Protein AF-A0AA39MPG1-F1 (afdb_monomer_lite)

pLDDT: mean 78.31, std 17.05, range [34.97, 98.38]

Sequence (329 aa):
MRWPSPTSSLSDDSQARAESPEPNTLEDDIEDRRKTWAGHNPTKAKIPIPQRKVRKGHNNEARKIRESEQRAKREAMAKEIEEIQEQYYEQLREVGTKYGQSFETVVNYVSYSSRYKKQRAPSLYLAKVSAKAEEINKDKPIGDRVHLDEIRKMVKDEEDTSDYEGMTKDEEKALLDRLLEKRTIKIEGLAHRTGAQFVGFMSRSDIHDTFQPTLRIVGMSAKEILVKFEKFCCAQSLNMNDREDSKDVRVQCMDLILQGLRNITGEKNLRMNYVNYETDIVVHHHVKIDGWPIGIKFESLSNLKNLLLRIRVFELVHEVMNTRVKPKL

Radius of gyration: 34.0 Å; chains: 1; bounding box: 93×71×79 Å

Organism: Armillaria tabescens (NCBI:txid1929756)

Foldseek 3Di:
DDDDDDDDDDDDDDDDDDDDDDDDDPVVVLVVLCPDPCSVCVPDDPPPDPPPPPPPDDPPVVVVVVVVVVVVVVVVVVVVVVVVVVVVLVVLVVVCVVVVHDSVVSCCVVPCVVVPDDDPQDDLLVLQLVVLQCVQCVPPDPVRRDDSVVSSVVCVVCPNCVVVVDDDPVVSVVSSVVVVVVVVCVVVVVCVPVVDDDDDDDDDDDPPDPDQDQPVVVPDRPVVVVVVVVVVVVVVVVCVVVVCPLVNLLVLLLVLVVVVLCVQQVPPPDDDDQVCCCPRRCVPRVDDDPDQDPPDDRDRSVPPPDSVSSVVSSVRSVVVSVPPPDPPD

Secondary structure (DSSP, 8-state):
-PPPPPPP----------PPPP---TTHHHHHHHHSHHHH-TTS---------------HHHHHHHHHHHHHHHHHHHHHHHHHHHHHHHHHHHHHHHHT--HHHHHHHH-GGGGS-PPPPPPHHHHHHHHHHHHHHSSS-TTSPPPHHHHHHHTTSGGG-TTTSS--HHHHHHHHHHHHHHHHHHHHHHHHHH------------TT------BGGGTB-HHHHHHHHHHHHHHHHHTTSSS--HHHHHHHHHHHHHHHHHHHH--TT----STTHIIIIIIHH------PPTTS-S--TTT---HHHHHHHHHHHHHHHHHS-----

Structure (mmCIF, N/CA/C/O backbone):
data_AF-A0AA39MPG1-F1
#
_entry.id   AF-A0AA39MPG1-F1
#
loop_
_atom_site.group_PDB
_atom_site.id
_atom_site.type_symbol
_atom_site.label_atom_id
_atom_site.label_alt_id
_atom_site.label_comp_id
_atom_site.label_asym_id
_atom_site.label_entity_id
_atom_site.label_seq_id
_atom_site.pdbx_PDB_ins_code
_atom_site.Cartn_x
_atom_site.Cartn_y
_atom_site.Cartn_z
_atom_site.occupancy
_atom_site.B_iso_or_equiv
_atom_site.auth_seq_id
_atom_site.auth_comp_id
_atom_site.auth_asym_id
_atom_site.auth_atom_id
_atom_site.pdbx_PDB_model_num
ATOM 1 N N . MET A 1 1 ? 42.520 -10.803 45.642 1.00 43.41 1 MET A N 1
ATOM 2 C CA . MET A 1 1 ? 42.425 -10.741 44.168 1.00 43.41 1 MET A CA 1
ATOM 3 C C . MET A 1 1 ? 43.153 -9.491 43.698 1.00 43.41 1 MET A C 1
ATOM 5 O O . MET A 1 1 ? 42.646 -8.394 43.885 1.00 43.41 1 MET A O 1
ATOM 9 N N . ARG A 1 2 ? 44.394 -9.653 43.227 1.00 34.97 2 ARG A N 1
ATOM 10 C CA . ARG A 1 2 ? 45.263 -8.580 42.718 1.00 34.97 2 ARG A CA 1
ATOM 11 C C . ARG A 1 2 ? 45.255 -8.650 41.193 1.00 34.97 2 ARG A C 1
ATOM 13 O O . ARG A 1 2 ? 45.492 -9.721 40.646 1.00 34.97 2 ARG A O 1
ATOM 20 N N . TRP A 1 3 ? 44.990 -7.525 40.547 1.00 39.00 3 TRP A N 1
ATOM 21 C CA . TRP A 1 3 ? 45.163 -7.346 39.108 1.00 39.00 3 TRP A CA 1
ATOM 22 C C . TRP A 1 3 ? 46.645 -7.082 38.800 1.00 39.00 3 TRP A C 1
ATOM 24 O O . TRP A 1 3 ? 47.269 -6.345 39.570 1.00 39.00 3 TRP A O 1
ATOM 34 N N . PRO A 1 4 ? 47.229 -7.644 37.727 1.00 57.69 4 PRO A N 1
ATOM 35 C CA . PRO A 1 4 ? 48.562 -7.264 37.287 1.00 57.69 4 PRO A CA 1
ATOM 36 C C . PRO A 1 4 ? 48.505 -6.107 36.277 1.00 57.69 4 PRO A C 1
ATOM 38 O O . PRO A 1 4 ? 47.589 -6.005 35.461 1.00 57.69 4 PRO A O 1
ATOM 41 N N . SER A 1 5 ? 49.511 -5.239 36.360 1.00 51.81 5 SER A N 1
ATOM 42 C CA . SER A 1 5 ? 49.793 -4.144 35.429 1.00 51.81 5 SER A CA 1
ATOM 43 C C . SER A 1 5 ? 50.269 -4.662 34.061 1.00 51.81 5 SER A C 1
ATOM 45 O O . SER A 1 5 ? 50.901 -5.719 34.021 1.00 51.81 5 SER A O 1
ATOM 47 N N . PRO A 1 6 ? 50.082 -3.913 32.956 1.00 59.56 6 PRO A N 1
ATOM 48 C CA . PRO A 1 6 ? 50.667 -4.261 31.667 1.00 59.56 6 PRO A CA 1
ATOM 49 C C . PRO A 1 6 ? 52.076 -3.678 31.510 1.00 59.56 6 PRO A C 1
ATOM 51 O O . PRO A 1 6 ? 52.301 -2.478 31.682 1.00 59.56 6 PRO A O 1
ATOM 54 N N . THR A 1 7 ? 53.008 -4.553 31.151 1.00 50.12 7 THR A N 1
ATOM 55 C CA . THR A 1 7 ? 54.358 -4.261 30.669 1.00 50.12 7 THR A CA 1
ATOM 56 C C . THR A 1 7 ? 54.341 -3.758 29.228 1.00 50.12 7 THR A C 1
ATOM 58 O O . THR A 1 7 ? 53.579 -4.235 28.388 1.00 50.12 7 THR A O 1
ATOM 61 N N . SER A 1 8 ? 55.231 -2.808 28.946 1.00 46.25 8 SER A N 1
ATOM 62 C CA . SER A 1 8 ? 55.597 -2.389 27.599 1.00 46.25 8 SER A CA 1
ATOM 63 C C . SER A 1 8 ? 56.359 -3.496 26.866 1.00 46.25 8 SER A C 1
ATOM 65 O O . SER A 1 8 ? 57.145 -4.229 27.465 1.00 46.25 8 SER A O 1
ATOM 67 N N . SER A 1 9 ? 56.186 -3.574 25.547 1.00 49.44 9 SER A N 1
ATOM 68 C CA . SER A 1 9 ? 57.244 -4.047 24.655 1.00 49.44 9 SER A CA 1
ATOM 69 C C . SER A 1 9 ? 57.140 -3.339 23.305 1.00 49.44 9 SER A C 1
ATOM 71 O O . SER A 1 9 ? 56.070 -3.246 22.709 1.00 49.44 9 SER A O 1
ATOM 73 N N . LEU A 1 10 ? 58.277 -2.762 22.919 1.00 47.41 10 LEU A N 1
ATOM 74 C CA . LEU A 1 10 ? 58.614 -2.199 21.618 1.00 47.41 10 LEU A CA 1
ATOM 75 C C . LEU A 1 10 ? 58.745 -3.312 20.570 1.00 47.41 10 LEU A C 1
ATOM 77 O O . LEU A 1 10 ? 59.260 -4.383 20.885 1.00 47.41 10 LEU A O 1
ATOM 81 N N . SER A 1 11 ? 58.379 -3.007 19.327 1.00 47.06 11 SER A N 1
ATOM 82 C CA . SER A 1 11 ? 59.032 -3.401 18.057 1.00 47.06 11 SER A CA 1
ATOM 83 C C . SER A 1 11 ? 58.081 -3.051 16.910 1.00 47.06 11 SER A C 1
ATOM 85 O O . SER A 1 11 ? 56.873 -2.984 17.115 1.00 47.06 11 SER A O 1
ATOM 87 N N . ASP A 1 12 ? 58.493 -2.872 15.669 1.00 42.59 12 ASP A N 1
ATOM 88 C CA . ASP A 1 12 ? 59.665 -2.254 15.052 1.00 42.59 12 ASP A CA 1
ATOM 89 C C . ASP A 1 12 ? 59.222 -2.014 13.594 1.00 42.59 12 ASP A C 1
ATOM 91 O O . ASP A 1 12 ? 58.318 -2.691 13.102 1.00 42.59 12 ASP A O 1
ATOM 95 N N . ASP A 1 13 ? 59.826 -1.028 12.949 1.00 46.81 13 ASP A N 1
ATOM 96 C CA . ASP A 1 13 ? 59.939 -0.820 11.502 1.00 46.81 13 ASP A CA 1
ATOM 97 C C . ASP A 1 13 ? 58.829 -1.262 10.521 1.00 46.81 13 ASP A C 1
ATOM 99 O O . ASP A 1 13 ? 58.640 -2.429 10.177 1.00 46.81 13 ASP A O 1
ATOM 103 N N . SER A 1 14 ? 58.230 -0.266 9.859 1.00 46.56 14 SER A N 1
ATOM 104 C CA . SER A 1 14 ? 57.779 -0.390 8.465 1.00 46.56 14 SER A CA 1
ATOM 105 C C . SER A 1 14 ? 57.907 0.958 7.753 1.00 46.56 14 SER A C 1
ATOM 107 O O . SER A 1 14 ? 57.108 1.874 7.943 1.00 46.56 14 SER A O 1
ATOM 109 N N . GLN A 1 15 ? 58.955 1.071 6.935 1.00 45.28 15 GLN A N 1
ATOM 110 C CA . GLN A 1 15 ? 59.227 2.184 6.029 1.00 45.28 15 GLN A CA 1
ATOM 111 C C . GLN A 1 15 ? 58.057 2.392 5.055 1.00 45.28 15 GLN A C 1
ATOM 113 O O . GLN A 1 15 ? 57.859 1.613 4.123 1.00 45.28 15 GLN A O 1
ATOM 118 N N . ALA A 1 16 ? 57.309 3.481 5.236 1.00 46.59 16 ALA A N 1
ATOM 119 C CA . ALA A 1 16 ? 56.380 3.982 4.233 1.00 46.59 16 ALA A CA 1
ATOM 120 C C . ALA A 1 16 ? 57.165 4.742 3.154 1.00 46.59 16 ALA A C 1
ATOM 122 O O . ALA A 1 16 ? 57.738 5.807 3.393 1.00 46.59 16 ALA A O 1
ATOM 123 N N . ARG A 1 17 ? 57.208 4.157 1.958 1.00 43.81 17 ARG A N 1
ATOM 124 C CA . ARG A 1 17 ? 57.761 4.745 0.738 1.00 43.81 17 ARG A CA 1
ATOM 125 C C . ARG A 1 17 ? 56.845 5.899 0.311 1.00 43.81 17 ARG A C 1
ATOM 127 O O . ARG A 1 17 ? 55.691 5.670 -0.031 1.00 43.81 17 ARG A O 1
ATOM 134 N N . ALA A 1 18 ? 57.343 7.130 0.380 1.00 45.84 18 ALA A N 1
ATOM 135 C CA . ALA A 1 18 ? 56.648 8.307 -0.128 1.00 45.84 18 ALA A CA 1
ATOM 136 C C . ALA A 1 18 ? 56.624 8.261 -1.665 1.00 45.84 18 ALA A C 1
ATOM 138 O O . ALA A 1 18 ? 57.651 8.466 -2.311 1.00 45.84 18 ALA A O 1
ATOM 139 N N . GLU A 1 19 ? 55.462 7.960 -2.241 1.00 47.69 19 GLU A N 1
ATOM 140 C CA . GLU A 1 19 ? 55.188 8.195 -3.657 1.00 47.69 19 GLU A CA 1
ATOM 141 C C . GLU A 1 19 ? 54.893 9.686 -3.858 1.00 47.69 19 GLU A C 1
ATOM 143 O O . GLU A 1 19 ? 54.002 10.260 -3.229 1.00 47.69 19 GLU A O 1
ATOM 148 N N . SER A 1 20 ? 55.702 10.328 -4.701 1.00 48.69 20 SER A N 1
ATOM 149 C CA . SER A 1 20 ? 55.515 11.714 -5.123 1.00 48.69 20 SER A CA 1
ATOM 150 C C . SER A 1 20 ? 54.199 11.863 -5.898 1.00 48.69 20 SER A C 1
ATOM 152 O O . SER A 1 20 ? 53.964 11.071 -6.811 1.00 48.69 20 SER A O 1
ATOM 154 N N . PRO A 1 21 ? 53.364 12.877 -5.610 1.00 56.53 21 PRO A N 1
ATOM 155 C CA . PRO A 1 21 ? 52.189 13.159 -6.423 1.00 56.53 21 PRO A CA 1
ATOM 156 C C . PRO A 1 21 ? 52.621 13.641 -7.814 1.00 56.53 21 PRO A C 1
ATOM 158 O O . PRO A 1 21 ? 53.447 14.549 -7.940 1.00 56.53 21 PRO A O 1
ATOM 161 N N . GLU A 1 22 ? 52.070 13.010 -8.850 1.00 60.53 22 GLU A N 1
ATOM 162 C CA . GLU A 1 22 ? 52.238 13.428 -10.240 1.00 60.53 22 GLU A CA 1
ATOM 163 C C . GLU A 1 22 ? 51.759 14.880 -10.448 1.00 60.53 22 GLU A C 1
ATOM 165 O O . GLU A 1 22 ? 50.839 15.341 -9.763 1.00 60.53 22 GLU A O 1
ATOM 170 N N . PRO A 1 23 ? 52.386 15.634 -11.370 1.00 51.28 23 PRO A N 1
ATOM 171 C CA . PRO A 1 23 ? 52.048 17.030 -11.608 1.00 51.28 23 PRO A CA 1
ATOM 172 C C . PRO A 1 23 ? 50.632 17.155 -12.185 1.00 51.28 23 PRO A C 1
ATOM 174 O O . PRO A 1 23 ? 50.386 16.786 -13.331 1.00 51.28 23 PRO A O 1
ATOM 177 N N . ASN A 1 24 ? 49.718 17.718 -11.387 1.00 49.31 24 ASN A N 1
ATOM 178 C CA . ASN A 1 24 ? 48.385 18.135 -11.825 1.00 49.31 24 ASN A CA 1
ATOM 179 C C . ASN A 1 24 ? 48.498 18.985 -13.095 1.00 49.31 24 ASN A C 1
ATOM 181 O O . ASN A 1 24 ? 49.202 20.002 -13.121 1.00 49.31 24 ASN A O 1
ATOM 185 N N . THR A 1 25 ? 47.806 18.567 -14.151 1.00 53.72 25 THR A N 1
ATOM 186 C CA . THR A 1 25 ? 47.771 19.322 -15.399 1.00 53.72 25 THR A CA 1
ATOM 187 C C . THR A 1 25 ? 46.977 20.615 -15.212 1.00 53.72 25 THR A C 1
ATOM 189 O O . THR A 1 25 ? 45.931 20.640 -14.570 1.00 53.72 25 THR A O 1
ATOM 192 N N . LEU A 1 26 ? 47.484 21.713 -15.780 1.00 57.38 26 LEU A N 1
ATOM 193 C CA . LEU A 1 26 ? 46.922 23.070 -15.674 1.00 57.38 26 LEU A CA 1
ATOM 194 C C . LEU A 1 26 ? 45.459 23.191 -16.154 1.00 57.38 26 LEU A C 1
ATOM 196 O O . LEU A 1 26 ? 44.814 24.203 -15.885 1.00 57.38 26 LEU A O 1
ATOM 200 N N . GLU A 1 27 ? 44.943 22.189 -16.868 1.00 57.03 27 GLU A N 1
ATOM 201 C CA . GLU A 1 27 ? 43.576 22.150 -17.394 1.00 57.03 27 GLU A CA 1
ATOM 202 C C . GLU A 1 27 ? 42.549 21.704 -16.337 1.00 57.03 27 GLU A C 1
ATOM 204 O O . GLU A 1 27 ? 41.457 22.278 -16.281 1.00 57.03 27 GLU A O 1
ATOM 209 N N . ASP A 1 28 ? 42.924 20.806 -15.419 1.00 56.19 28 ASP A N 1
ATOM 210 C CA . ASP A 1 28 ? 42.041 20.338 -14.339 1.00 56.19 28 ASP A CA 1
ATOM 211 C C . ASP A 1 28 ? 41.696 21.476 -13.352 1.00 56.19 28 ASP A C 1
ATOM 213 O O . ASP A 1 28 ? 40.557 21.618 -12.896 1.00 56.19 28 ASP A O 1
ATOM 217 N N . ASP A 1 29 ? 42.647 22.387 -13.115 1.00 58.34 29 ASP A N 1
ATOM 218 C CA . ASP A 1 29 ? 42.474 23.567 -12.253 1.00 58.34 29 ASP A CA 1
ATOM 219 C C . ASP A 1 29 ? 41.533 24.641 -12.845 1.00 58.34 29 ASP A C 1
ATOM 221 O O . ASP A 1 29 ? 41.038 25.523 -12.121 1.00 58.34 29 ASP A O 1
ATOM 225 N N . ILE A 1 30 ? 41.297 24.615 -14.163 1.00 60.28 30 ILE A N 1
ATOM 226 C CA . ILE A 1 30 ? 40.401 25.554 -14.858 1.00 60.28 30 ILE A CA 1
ATOM 227 C C . ILE A 1 30 ? 38.952 25.062 -14.779 1.00 60.28 30 ILE A C 1
ATOM 229 O O . ILE A 1 30 ? 38.032 25.870 -14.597 1.00 60.28 30 ILE A O 1
ATOM 233 N N . GLU A 1 31 ? 38.734 23.752 -14.877 1.00 63.19 31 GLU A N 1
ATOM 234 C CA . GLU A 1 31 ? 37.397 23.158 -14.867 1.00 63.19 31 GLU A CA 1
ATOM 235 C C . GLU A 1 31 ? 36.758 23.201 -13.470 1.00 63.19 31 GLU A C 1
ATOM 237 O O . GLU A 1 31 ? 35.576 23.537 -13.332 1.00 63.19 31 GLU A O 1
ATOM 242 N N . ASP A 1 32 ? 37.548 22.998 -12.414 1.00 60.22 32 ASP A N 1
ATOM 243 C CA . ASP A 1 32 ? 37.059 23.097 -11.035 1.00 60.22 32 ASP A CA 1
ATOM 244 C C . ASP A 1 32 ? 36.748 24.537 -10.609 1.00 60.22 32 ASP A C 1
ATOM 246 O O . ASP A 1 32 ? 35.775 24.788 -9.887 1.00 60.22 32 ASP A O 1
ATOM 250 N N . ARG A 1 33 ? 37.474 25.531 -11.142 1.00 60.91 33 ARG A N 1
ATOM 251 C CA . ARG A 1 33 ? 37.121 26.943 -10.927 1.00 60.91 33 ARG A CA 1
ATOM 252 C C . ARG A 1 33 ? 35.753 27.283 -11.504 1.00 60.91 33 ARG A C 1
ATOM 254 O O . ARG A 1 33 ? 35.012 28.016 -10.846 1.00 60.91 33 ARG A O 1
ATOM 261 N N . ARG A 1 34 ? 35.385 26.732 -12.667 1.00 64.94 34 ARG A N 1
ATOM 262 C CA . ARG A 1 34 ? 34.083 26.987 -13.314 1.00 64.94 34 ARG A CA 1
ATOM 263 C C . ARG A 1 34 ? 32.899 26.452 -12.512 1.00 64.94 34 ARG A C 1
ATOM 265 O O . ARG A 1 34 ? 31.841 27.060 -12.560 1.00 64.94 34 ARG A O 1
ATOM 272 N N . LYS A 1 35 ? 33.057 25.383 -11.728 1.00 70.88 35 LYS A N 1
ATOM 273 C CA . LYS A 1 35 ? 31.948 24.793 -10.947 1.00 70.88 35 LYS A CA 1
ATOM 274 C C . LYS A 1 35 ? 31.608 25.560 -9.668 1.00 70.88 35 LYS A C 1
ATOM 276 O O . LYS A 1 35 ? 30.545 25.355 -9.085 1.00 70.88 35 LYS A O 1
ATOM 281 N N . THR A 1 36 ? 32.485 26.449 -9.207 1.00 70.06 36 THR A N 1
ATOM 282 C CA . THR A 1 36 ? 32.233 27.233 -7.991 1.00 70.06 36 THR A CA 1
ATOM 283 C C . THR A 1 36 ? 31.505 28.537 -8.314 1.00 70.06 36 THR A C 1
ATOM 285 O O . THR A 1 36 ? 31.788 29.201 -9.311 1.00 70.06 36 THR A O 1
ATOM 288 N N . TRP A 1 37 ? 30.598 28.973 -7.430 1.00 70.81 37 TRP A N 1
ATOM 289 C CA . TRP A 1 37 ? 29.903 30.266 -7.562 1.00 70.81 37 TRP A CA 1
ATOM 290 C C . TRP A 1 37 ? 30.875 31.443 -7.776 1.00 70.81 37 TRP A C 1
ATOM 292 O O . TRP A 1 37 ? 30.562 32.391 -8.498 1.00 70.81 37 TRP A O 1
ATOM 302 N N . ALA A 1 38 ? 32.073 31.346 -7.183 1.00 71.50 38 ALA A N 1
ATOM 303 C CA . ALA A 1 38 ? 33.149 32.324 -7.305 1.00 71.50 38 ALA A CA 1
ATOM 304 C C . ALA A 1 38 ? 33.756 32.394 -8.719 1.00 71.50 38 ALA A C 1
ATOM 306 O O . ALA A 1 38 ? 34.101 33.487 -9.159 1.00 71.50 38 ALA A O 1
ATOM 307 N N . GLY A 1 39 ? 33.856 31.274 -9.444 1.00 74.69 39 GLY A N 1
ATOM 308 C CA . GLY A 1 39 ? 34.332 31.274 -10.831 1.00 74.69 39 GLY A CA 1
ATOM 309 C C . GLY A 1 39 ? 33.314 31.840 -11.818 1.00 74.69 39 GLY A C 1
ATOM 310 O O . GLY A 1 39 ? 33.696 32.503 -12.777 1.00 74.69 39 GLY A O 1
ATOM 311 N N . HIS A 1 40 ? 32.017 31.656 -11.551 1.00 73.75 40 HIS A N 1
ATOM 312 C CA . HIS A 1 40 ? 30.946 32.230 -12.372 1.00 73.75 40 HIS A CA 1
ATOM 313 C C . HIS A 1 40 ? 30.718 33.735 -12.149 1.00 73.75 40 HIS A C 1
ATOM 315 O O . HIS A 1 40 ? 30.149 34.395 -13.016 1.00 73.75 40 HIS A O 1
ATOM 321 N N . ASN A 1 41 ? 31.134 34.296 -11.008 1.00 77.50 41 ASN A N 1
ATOM 322 C CA . ASN A 1 41 ? 30.919 35.709 -10.674 1.00 77.50 41 ASN A CA 1
ATOM 323 C C . ASN A 1 41 ? 32.208 36.385 -10.162 1.00 77.50 41 ASN A C 1
ATOM 325 O O . ASN A 1 41 ? 32.241 36.834 -9.013 1.00 77.50 41 ASN A O 1
ATOM 329 N N . PRO A 1 42 ? 33.260 36.507 -10.994 1.00 75.06 42 PRO A N 1
ATOM 330 C CA . PRO A 1 42 ? 34.565 37.017 -10.564 1.00 75.06 42 PRO A CA 1
ATOM 331 C C . PRO A 1 42 ? 34.538 38.485 -10.109 1.00 75.06 42 PRO A C 1
ATOM 333 O O . PRO A 1 42 ? 35.394 38.910 -9.341 1.00 75.06 42 PRO A O 1
ATOM 336 N N . THR A 1 43 ? 33.548 39.263 -10.555 1.00 78.50 43 THR A N 1
ATOM 337 C CA . THR A 1 43 ? 33.390 40.689 -10.226 1.00 78.50 43 THR A CA 1
ATOM 338 C C . THR A 1 43 ? 32.490 40.951 -9.018 1.00 78.50 43 THR A C 1
ATOM 340 O O . THR A 1 43 ? 32.399 42.091 -8.564 1.00 78.50 43 THR A O 1
ATOM 343 N N . LYS A 1 44 ? 31.816 39.930 -8.470 1.00 74.19 44 LYS A N 1
ATOM 344 C CA . LYS A 1 44 ? 30.972 40.099 -7.281 1.00 74.19 44 LYS A CA 1
ATOM 345 C C . LYS A 1 44 ? 31.810 39.875 -6.030 1.00 74.19 44 LYS A C 1
ATOM 347 O O . LYS A 1 44 ? 32.454 38.839 -5.882 1.00 74.19 44 LYS A O 1
ATOM 352 N N . ALA A 1 45 ? 31.778 40.839 -5.109 1.00 75.62 45 ALA A N 1
ATOM 353 C CA . ALA A 1 45 ? 32.411 40.687 -3.806 1.00 75.62 45 ALA A CA 1
ATOM 354 C C . ALA A 1 45 ? 31.901 39.399 -3.139 1.00 75.62 45 ALA A C 1
ATOM 356 O O . ALA A 1 45 ? 30.690 39.170 -3.071 1.00 75.62 45 ALA A O 1
ATOM 357 N N . LYS A 1 46 ? 32.825 38.544 -2.677 1.00 68.56 46 LYS A N 1
ATOM 358 C CA . LYS A 1 46 ? 32.482 37.334 -1.923 1.00 68.56 46 LYS A CA 1
ATOM 359 C C . LYS A 1 46 ? 31.638 37.763 -0.727 1.00 68.56 46 LYS A C 1
ATOM 361 O O . LYS A 1 46 ? 32.149 38.424 0.174 1.00 68.56 46 LYS A O 1
ATOM 366 N N . ILE A 1 47 ? 30.355 37.404 -0.730 1.00 75.00 47 ILE A N 1
ATOM 367 C CA . ILE A 1 47 ? 29.496 37.600 0.436 1.00 75.00 47 ILE A CA 1
ATOM 368 C C . ILE A 1 47 ? 30.162 36.804 1.562 1.00 75.00 47 ILE A C 1
ATOM 370 O O . ILE A 1 47 ? 30.371 35.599 1.380 1.00 75.00 47 ILE A O 1
ATOM 374 N N . PRO A 1 48 ? 30.566 37.434 2.680 1.00 73.31 48 PRO A N 1
ATOM 375 C CA . PRO A 1 48 ? 31.168 36.702 3.779 1.00 73.31 48 PRO A CA 1
ATOM 376 C C . PRO A 1 48 ? 30.160 35.648 4.218 1.00 73.31 48 PRO A C 1
ATOM 378 O O . PRO A 1 48 ? 29.055 35.980 4.649 1.00 73.31 48 PRO A O 1
ATOM 381 N N . ILE A 1 49 ? 30.523 34.373 4.045 1.00 67.88 49 ILE A N 1
ATOM 382 C CA . ILE A 1 49 ? 29.712 33.259 4.527 1.00 67.88 49 ILE A CA 1
ATOM 383 C C . ILE A 1 49 ? 29.521 33.536 6.015 1.00 67.88 49 ILE A C 1
ATOM 385 O O . ILE A 1 49 ? 30.531 33.665 6.719 1.00 67.88 49 ILE A O 1
ATOM 389 N N . PRO A 1 50 ? 28.275 33.686 6.503 1.00 69.81 50 PRO A N 1
ATOM 390 C CA . PRO A 1 50 ? 28.037 33.876 7.917 1.00 69.81 50 PRO A CA 1
ATOM 391 C C . PRO A 1 50 ? 28.749 32.739 8.633 1.00 69.81 50 PRO A C 1
ATOM 393 O O . PRO A 1 50 ? 28.403 31.573 8.435 1.00 69.81 50 PRO A O 1
ATOM 396 N N . GLN A 1 51 ? 29.792 33.072 9.398 1.00 69.75 51 GLN A N 1
ATOM 397 C CA . GLN A 1 51 ? 30.521 32.102 10.199 1.00 69.75 51 GLN A CA 1
ATOM 398 C C . GLN A 1 51 ? 29.466 31.392 11.034 1.00 69.75 51 GLN A C 1
ATOM 400 O O . GLN A 1 51 ? 28.817 32.016 11.883 1.00 69.75 51 GLN A O 1
ATOM 405 N N . ARG A 1 52 ? 29.202 30.120 10.711 1.00 61.59 52 ARG A N 1
ATOM 406 C CA . ARG A 1 52 ? 28.181 29.333 11.391 1.00 61.59 52 ARG A CA 1
ATOM 407 C C . ARG A 1 52 ? 28.632 29.307 12.837 1.00 61.59 52 ARG A C 1
ATOM 409 O O . ARG A 1 52 ? 29.620 28.647 13.139 1.00 61.59 52 ARG A O 1
ATOM 416 N N . LYS A 1 53 ? 27.975 30.098 13.696 1.00 69.88 53 LYS A N 1
ATOM 417 C CA . LYS A 1 53 ? 28.327 30.199 15.113 1.00 69.88 53 LYS A CA 1
ATOM 418 C C . LYS A 1 53 ? 28.379 28.768 15.626 1.00 69.88 53 LYS A C 1
ATOM 420 O O . LYS A 1 53 ? 27.332 28.121 15.711 1.00 69.88 53 LYS A O 1
ATOM 425 N N . VAL A 1 54 ? 29.588 28.262 15.879 1.00 59.56 54 VAL A N 1
ATOM 426 C CA . VAL A 1 54 ? 29.785 26.945 16.474 1.00 59.56 54 VAL A CA 1
ATOM 427 C C . VAL A 1 54 ? 29.005 27.021 17.770 1.00 59.56 54 VAL A C 1
ATOM 429 O O . VAL A 1 54 ? 29.313 27.842 18.637 1.00 59.56 54 VAL A O 1
ATOM 432 N N . ARG A 1 55 ? 27.895 26.280 17.843 1.00 59.81 55 ARG A N 1
ATOM 433 C CA . ARG A 1 55 ? 27.065 26.258 19.042 1.00 59.81 55 ARG A CA 1
ATOM 434 C C . ARG A 1 55 ? 27.980 25.730 20.140 1.00 59.81 55 ARG A C 1
ATOM 436 O O . ARG A 1 55 ? 28.263 24.536 20.153 1.00 59.81 55 ARG A O 1
ATOM 443 N N . LYS A 1 56 ? 28.479 26.624 21.006 1.00 59.31 56 LYS A N 1
ATOM 444 C CA . LYS A 1 56 ? 29.181 26.257 22.242 1.00 59.31 56 LYS A CA 1
ATOM 445 C C . LYS A 1 56 ? 28.362 25.143 22.887 1.00 59.31 56 LYS A C 1
ATOM 447 O O . LYS A 1 56 ? 27.138 25.283 22.967 1.00 59.31 56 LYS A O 1
ATOM 452 N N . GLY A 1 57 ? 29.026 24.030 23.205 1.00 57.81 57 GLY A N 1
ATOM 453 C CA . GLY A 1 57 ? 28.399 22.786 23.642 1.00 57.81 57 GLY A CA 1
ATOM 454 C C . GLY A 1 57 ? 27.283 23.075 24.635 1.00 57.81 57 GLY A C 1
ATOM 455 O O . GLY A 1 57 ? 27.537 23.514 25.752 1.00 57.81 57 GLY A O 1
ATOM 456 N N . HIS A 1 58 ? 26.035 22.909 24.198 1.00 60.03 58 HIS A N 1
ATOM 457 C CA . HIS A 1 58 ? 24.911 22.985 25.114 1.00 60.03 58 HIS A CA 1
ATOM 458 C C . HIS A 1 58 ? 25.066 21.803 26.068 1.00 60.03 58 HIS A C 1
ATOM 460 O O . HIS A 1 58 ? 25.150 20.666 25.606 1.00 60.03 58 HIS A O 1
ATOM 466 N N . ASN A 1 59 ? 25.157 22.095 27.368 1.00 69.81 59 ASN A N 1
ATOM 467 C CA . ASN A 1 59 ? 25.339 21.126 28.446 1.00 69.81 59 ASN A CA 1
ATOM 468 C C . ASN A 1 59 ? 24.460 19.889 28.221 1.00 69.81 59 ASN A C 1
ATOM 470 O O . ASN A 1 59 ? 23.234 19.963 28.343 1.00 69.81 59 ASN A O 1
ATOM 474 N N . ASN A 1 60 ? 25.086 18.750 27.909 1.00 76.31 60 ASN A N 1
ATOM 475 C CA . ASN A 1 60 ? 24.394 17.470 27.737 1.00 76.31 60 ASN A CA 1
ATOM 476 C C . ASN A 1 60 ? 23.525 17.133 28.962 1.00 76.31 60 ASN A C 1
ATOM 478 O O . ASN A 1 60 ? 22.472 16.519 28.824 1.00 76.31 60 ASN A O 1
ATOM 482 N N . GLU A 1 61 ? 23.929 17.590 30.147 1.00 79.69 61 GLU A N 1
ATOM 483 C CA . GLU A 1 61 ? 23.182 17.451 31.398 1.00 79.69 61 GLU A CA 1
ATOM 484 C C . GLU A 1 61 ? 21.879 18.256 31.405 1.00 79.69 61 GLU A C 1
ATOM 486 O O . GLU A 1 61 ? 20.822 17.706 31.696 1.00 79.69 61 GLU A O 1
ATOM 491 N N . ALA A 1 62 ? 21.909 19.524 30.982 1.00 82.25 62 ALA A N 1
ATOM 492 C CA . ALA A 1 62 ? 20.704 20.347 30.871 1.00 82.25 62 ALA A CA 1
ATOM 493 C C . ALA A 1 62 ? 19.717 19.777 29.839 1.00 82.25 62 ALA A C 1
ATOM 495 O O . ALA A 1 62 ? 18.501 19.900 29.999 1.00 82.25 62 ALA A O 1
ATOM 496 N N . ARG A 1 63 ? 20.226 19.120 28.787 1.00 80.56 63 ARG A N 1
ATOM 497 C CA . ARG A 1 63 ? 19.382 18.394 27.831 1.00 80.56 63 ARG A CA 1
ATOM 498 C C . ARG A 1 63 ? 18.728 17.169 28.473 1.00 80.56 63 ARG A C 1
ATOM 500 O O . ARG A 1 63 ? 17.518 17.023 28.350 1.00 80.56 63 ARG A O 1
ATOM 507 N N . LYS A 1 64 ? 19.495 16.349 29.201 1.00 86.12 64 LYS A N 1
ATOM 508 C CA . LYS A 1 64 ? 18.977 15.173 29.923 1.00 86.12 64 LYS A CA 1
ATOM 509 C C . LYS A 1 64 ? 17.898 15.546 30.943 1.00 86.12 64 LYS A C 1
ATOM 511 O O . LYS A 1 64 ? 16.873 14.877 30.990 1.00 86.12 64 LYS A O 1
ATOM 516 N N . ILE A 1 65 ? 18.088 16.635 31.692 1.00 86.06 65 ILE A N 1
ATOM 517 C CA . ILE A 1 65 ? 17.096 17.136 32.661 1.00 86.06 65 ILE A CA 1
ATOM 518 C C . ILE A 1 65 ? 15.796 17.542 31.949 1.00 86.06 65 ILE A C 1
ATOM 520 O O . ILE A 1 65 ? 14.709 17.143 32.358 1.00 86.06 65 ILE A O 1
ATOM 524 N N . ARG A 1 66 ? 15.885 18.266 30.825 1.00 87.38 66 ARG A N 1
ATOM 525 C CA . ARG A 1 66 ? 14.694 18.623 30.030 1.00 87.38 66 ARG A CA 1
ATOM 526 C C . ARG A 1 66 ? 13.991 17.399 29.449 1.00 87.38 66 ARG A C 1
ATOM 528 O O . ARG A 1 66 ? 12.766 17.371 29.408 1.00 87.38 66 ARG A O 1
ATOM 535 N N . GLU A 1 67 ? 14.743 16.406 28.984 1.00 89.44 67 GLU A N 1
ATOM 536 C CA . GLU A 1 67 ? 14.186 15.153 28.466 1.00 89.44 67 GLU A CA 1
ATOM 537 C C . GLU A 1 67 ? 13.450 14.374 29.570 1.00 89.44 67 GLU A C 1
ATOM 539 O O . GLU A 1 67 ? 12.336 13.904 29.334 1.00 89.44 67 GLU A O 1
ATOM 544 N N . SER A 1 68 ? 14.012 14.290 30.784 1.00 89.88 68 SER A N 1
ATOM 545 C CA . SER A 1 68 ? 13.350 13.632 31.917 1.00 89.88 68 SER A CA 1
ATOM 546 C C . SER A 1 68 ? 12.115 14.396 32.395 1.00 89.88 68 SER A C 1
ATOM 548 O O . SER A 1 68 ? 11.081 13.780 32.637 1.00 89.88 68 SER A O 1
ATOM 550 N N . GLU A 1 69 ? 12.170 15.729 32.458 1.00 94.19 69 GLU A N 1
ATOM 551 C CA . GLU A 1 69 ? 11.005 16.567 32.774 1.00 94.19 69 GLU A CA 1
ATOM 552 C C . GLU A 1 69 ? 9.891 16.421 31.729 1.00 94.19 69 GLU A C 1
ATOM 554 O O . GLU A 1 69 ? 8.716 16.308 32.074 1.00 94.19 69 GLU A O 1
ATOM 559 N N . GLN A 1 70 ? 10.237 16.411 30.438 1.00 92.12 70 GLN A N 1
ATOM 560 C CA . GLN A 1 70 ? 9.258 16.200 29.371 1.00 92.12 70 GLN A CA 1
ATOM 561 C C . GLN A 1 70 ? 8.653 14.799 29.424 1.00 92.12 70 GLN A C 1
ATOM 563 O O . GLN A 1 70 ? 7.456 14.657 29.176 1.00 92.12 70 GLN A O 1
ATOM 568 N N . ARG A 1 71 ? 9.447 13.774 29.757 1.00 93.50 71 ARG A N 1
ATOM 569 C CA . ARG A 1 71 ? 8.940 12.415 29.964 1.00 93.50 71 ARG A CA 1
ATOM 570 C C . ARG A 1 71 ? 7.951 12.378 31.129 1.00 93.50 71 ARG A C 1
ATOM 572 O O . ARG A 1 71 ? 6.832 11.927 30.922 1.00 93.50 71 ARG A O 1
ATOM 579 N N . ALA A 1 72 ? 8.309 12.949 32.279 1.00 94.81 72 ALA A N 1
ATOM 580 C CA . ALA A 1 72 ? 7.427 13.015 33.443 1.00 94.81 72 ALA A CA 1
ATOM 581 C C . ALA A 1 72 ? 6.106 13.743 33.130 1.00 94.81 72 ALA A C 1
ATOM 583 O O . ALA A 1 72 ? 5.036 13.275 33.504 1.00 94.81 72 ALA A O 1
ATOM 584 N N . LYS A 1 73 ? 6.153 14.847 32.370 1.00 96.38 73 LYS A N 1
ATOM 585 C CA . LYS A 1 73 ? 4.942 15.561 31.922 1.00 96.38 73 LYS A CA 1
ATOM 586 C C . LYS A 1 73 ? 4.065 14.723 30.988 1.00 96.38 73 LYS A C 1
ATOM 588 O O . LYS A 1 73 ? 2.846 14.778 31.098 1.00 96.38 73 LYS A O 1
ATOM 593 N N . ARG A 1 74 ? 4.664 13.959 30.067 1.00 92.56 74 ARG A N 1
ATOM 594 C CA . ARG A 1 74 ? 3.917 13.054 29.175 1.00 92.56 74 ARG A CA 1
ATOM 595 C C . ARG A 1 74 ? 3.286 11.899 29.946 1.00 92.56 74 ARG A C 1
ATOM 597 O O . ARG A 1 74 ? 2.153 11.547 29.655 1.00 92.56 74 ARG A O 1
ATOM 604 N N . GLU A 1 75 ? 4.000 11.343 30.920 1.00 95.00 75 GLU A N 1
ATOM 605 C CA . GLU A 1 75 ? 3.486 10.283 31.792 1.00 95.00 75 GLU A CA 1
ATOM 606 C C . GLU A 1 75 ? 2.331 10.784 32.666 1.00 95.00 75 GLU A C 1
ATOM 608 O O . GLU A 1 75 ? 1.318 10.101 32.769 1.00 95.00 75 GLU A O 1
ATOM 613 N N . ALA A 1 76 ? 2.435 11.991 33.234 1.00 96.62 76 ALA A N 1
ATOM 614 C CA . ALA A 1 76 ? 1.343 12.611 33.986 1.00 96.62 76 ALA A CA 1
ATOM 615 C C . ALA A 1 76 ? 0.100 12.837 33.107 1.00 96.62 76 ALA A C 1
ATOM 617 O O . ALA A 1 76 ? -0.990 12.411 33.467 1.00 96.62 76 ALA A O 1
ATOM 618 N N . MET A 1 77 ? 0.279 13.410 31.911 1.00 96.12 77 MET A N 1
ATOM 619 C CA . MET A 1 77 ? -0.813 13.603 30.952 1.00 96.12 77 MET A CA 1
ATOM 620 C C . MET A 1 77 ? -1.458 12.277 30.524 1.00 96.12 77 MET A C 1
ATOM 622 O O . MET A 1 77 ? -2.672 12.210 30.372 1.00 96.12 77 MET A O 1
ATOM 626 N N . ALA A 1 78 ? -0.667 11.220 30.317 1.00 93.69 78 ALA A N 1
ATOM 627 C CA . ALA A 1 78 ? -1.196 9.910 29.949 1.00 93.69 78 ALA A CA 1
ATOM 628 C C . ALA A 1 78 ? -2.094 9.327 31.052 1.00 93.69 78 ALA A C 1
ATOM 630 O O . ALA A 1 78 ? -3.165 8.818 30.737 1.00 93.69 78 ALA A O 1
ATOM 631 N N . LYS A 1 79 ? -1.693 9.471 32.322 1.00 97.44 79 LYS A N 1
ATOM 632 C CA . LYS A 1 79 ? -2.504 9.053 33.475 1.00 97.44 79 LYS A CA 1
ATOM 633 C C . LYS A 1 79 ? -3.807 9.839 33.577 1.00 97.44 79 LYS A C 1
ATOM 635 O O . LYS A 1 79 ? -4.860 9.235 33.708 1.00 97.44 79 LYS A O 1
ATOM 640 N N . GLU A 1 80 ? -3.758 11.165 33.431 1.00 97.38 80 GLU A N 1
ATOM 641 C CA . GLU A 1 80 ? -4.974 11.995 33.430 1.00 97.38 80 GLU A CA 1
ATOM 642 C C . GLU A 1 80 ? -5.942 11.590 32.301 1.00 97.38 80 GLU A C 1
ATOM 644 O O . GLU A 1 80 ? -7.154 11.546 32.498 1.00 97.38 80 GLU A O 1
ATOM 649 N N . ILE A 1 81 ? -5.426 11.253 31.111 1.00 93.62 81 ILE A N 1
ATOM 650 C CA . ILE A 1 81 ? -6.249 10.755 29.997 1.00 93.62 81 ILE A CA 1
ATOM 651 C C . ILE A 1 81 ? -6.888 9.401 30.335 1.00 93.62 81 ILE A C 1
ATOM 653 O O . ILE A 1 81 ? -8.052 9.189 29.998 1.00 93.62 81 ILE A O 1
ATOM 657 N N . GLU A 1 82 ? -6.148 8.495 30.974 1.00 94.94 82 GLU A N 1
ATOM 658 C CA . GLU A 1 82 ? -6.645 7.182 31.400 1.00 94.94 82 GLU A CA 1
ATOM 659 C C . GLU A 1 82 ? -7.762 7.326 32.445 1.00 94.94 82 GLU A C 1
ATOM 661 O O . GLU A 1 82 ? -8.846 6.778 32.253 1.00 94.94 82 GLU A O 1
ATOM 666 N N . GLU A 1 83 ? -7.570 8.173 33.460 1.00 97.44 83 GLU A N 1
ATOM 667 C CA . GLU A 1 83 ? -8.590 8.484 34.473 1.00 97.44 83 GLU A CA 1
ATOM 668 C C . GLU A 1 83 ? -9.875 9.054 33.845 1.00 97.44 83 GLU A C 1
ATOM 670 O O . GLU A 1 83 ? -10.986 8.646 34.190 1.00 97.44 83 GLU A O 1
ATOM 675 N N . ILE A 1 84 ? -9.747 9.967 32.873 1.00 96.69 84 ILE A N 1
ATOM 676 C CA . ILE A 1 84 ? -10.899 10.516 32.140 1.00 96.69 84 ILE A CA 1
ATOM 677 C C . ILE A 1 84 ? -11.621 9.419 31.342 1.00 96.69 84 ILE A C 1
ATOM 679 O O . ILE A 1 84 ? -12.854 9.407 31.288 1.00 96.69 84 ILE A O 1
ATOM 683 N N . GLN A 1 85 ? -10.884 8.498 30.713 1.00 93.06 85 GLN A N 1
ATOM 684 C CA . GLN A 1 85 ? -11.482 7.382 29.976 1.00 93.06 85 GLN A CA 1
ATOM 685 C C . GLN A 1 85 ? -12.238 6.430 30.904 1.00 93.06 85 GLN A C 1
ATOM 687 O O . GLN A 1 85 ? -13.351 6.022 30.568 1.00 93.06 85 GLN A O 1
ATOM 692 N N . GLU A 1 86 ? -11.680 6.110 32.071 1.00 95.88 86 GLU A N 1
ATOM 693 C CA . GLU A 1 86 ? -12.336 5.270 33.076 1.00 95.88 86 GLU A CA 1
ATOM 694 C C . GLU A 1 86 ? -13.640 5.899 33.576 1.00 95.88 86 GLU A C 1
ATOM 696 O O . GLU A 1 86 ? -14.687 5.248 33.543 1.00 95.88 86 GLU A O 1
ATOM 701 N N . GLN A 1 87 ? -13.609 7.184 33.948 1.00 96.94 87 GLN A N 1
ATOM 702 C CA . GLN A 1 87 ? -14.806 7.923 34.366 1.00 96.94 87 GLN A CA 1
ATOM 703 C C . GLN A 1 87 ? -15.879 7.930 33.273 1.00 96.94 87 GLN A C 1
ATOM 705 O O . GLN A 1 87 ? -17.062 7.715 33.542 1.00 96.94 87 GLN A O 1
ATOM 710 N N . TYR A 1 88 ? -15.470 8.148 32.025 1.00 95.00 88 TYR A N 1
ATOM 711 C CA . TYR A 1 88 ? -16.373 8.130 30.883 1.00 95.00 88 TYR A CA 1
ATOM 712 C C . TYR A 1 88 ? -17.014 6.749 30.666 1.00 95.00 88 TYR A C 1
ATOM 714 O O . TYR A 1 88 ? -18.220 6.662 30.429 1.00 95.00 88 TYR A O 1
ATOM 722 N N . TYR A 1 89 ? -16.253 5.657 30.787 1.00 95.25 89 TYR A N 1
ATOM 723 C CA . TYR A 1 89 ? -16.813 4.307 30.687 1.00 95.25 89 TYR A CA 1
ATOM 724 C C . TYR A 1 89 ? -17.763 3.972 31.836 1.00 95.25 89 TYR A C 1
ATOM 726 O O . TYR A 1 89 ? -18.767 3.296 31.600 1.00 95.25 89 TYR A O 1
ATOM 734 N N . GLU A 1 90 ? -17.503 4.468 33.045 1.00 97.50 90 GLU A N 1
ATOM 735 C CA . GLU A 1 90 ? -18.415 4.279 34.174 1.00 97.50 90 GLU A CA 1
ATOM 736 C C . GLU A 1 90 ? -19.754 4.990 33.939 1.00 97.50 90 GLU A C 1
ATOM 738 O O . GLU A 1 90 ? -20.812 4.378 34.083 1.00 97.50 90 GLU A O 1
ATOM 743 N N . GLN A 1 91 ? -19.729 6.218 33.410 1.00 97.81 91 GLN A N 1
ATOM 744 C CA . GLN A 1 91 ? -20.946 6.922 32.983 1.00 97.81 91 GLN A CA 1
ATOM 745 C C . GLN A 1 91 ? -21.723 6.144 31.906 1.00 97.81 91 GLN A C 1
ATOM 747 O O . GLN A 1 91 ? -22.952 6.068 31.948 1.00 97.81 91 GLN A O 1
ATOM 752 N N . LEU A 1 92 ? -21.034 5.527 30.938 1.00 96.94 92 LEU A N 1
ATOM 753 C CA . LEU A 1 92 ? -21.692 4.683 29.932 1.00 96.94 92 LEU A CA 1
ATOM 754 C C . LEU A 1 92 ? -22.288 3.403 30.543 1.00 96.94 92 LEU A C 1
ATOM 756 O O . LEU A 1 92 ? -23.350 2.962 30.093 1.00 96.94 92 LEU A O 1
ATOM 760 N N . ARG A 1 93 ? -21.650 2.818 31.568 1.00 97.69 93 ARG A N 1
ATOM 761 C CA . ARG A 1 93 ? -22.206 1.684 32.325 1.00 97.69 93 ARG A CA 1
ATOM 762 C C . ARG A 1 93 ? -23.48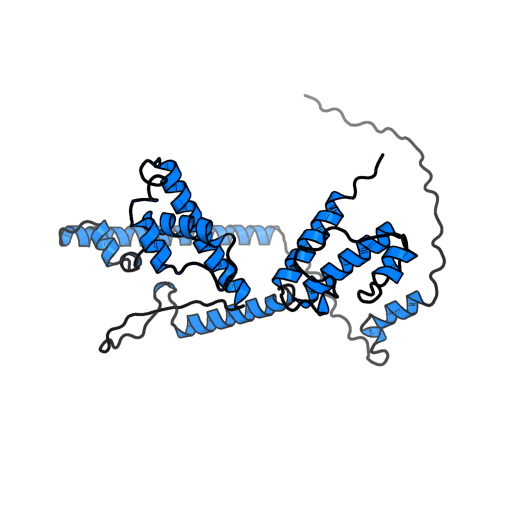0 2.074 33.062 1.00 97.69 93 ARG A C 1
ATOM 764 O O . ARG A 1 93 ? -24.468 1.354 32.938 1.00 97.69 93 ARG A O 1
ATOM 771 N N . GLU A 1 94 ? -23.493 3.214 33.746 1.00 98.06 94 GLU A N 1
ATOM 772 C CA . GLU A 1 94 ? -24.684 3.739 34.428 1.00 98.06 94 GLU A CA 1
ATOM 773 C C . GLU A 1 94 ? -25.847 3.993 33.458 1.00 98.06 94 GLU A C 1
ATOM 775 O O . GLU A 1 94 ? -27.001 3.675 33.747 1.00 98.06 94 GLU A O 1
ATOM 780 N N . VAL A 1 95 ? -25.562 4.525 32.266 1.00 97.88 95 VAL A N 1
ATOM 781 C CA . VAL A 1 95 ? -26.574 4.678 31.209 1.00 97.88 95 VAL A CA 1
ATOM 782 C C . VAL A 1 95 ? -27.095 3.309 30.758 1.00 97.88 95 VAL A C 1
ATOM 784 O O . VAL A 1 95 ? -28.304 3.132 30.611 1.00 97.88 95 VAL A O 1
ATOM 787 N N . GLY A 1 96 ? -26.211 2.326 30.576 1.00 97.56 96 GLY A N 1
ATOM 788 C CA . GLY A 1 96 ? -26.594 0.955 30.236 1.00 97.56 96 GLY A CA 1
ATOM 789 C C . GLY A 1 96 ? -27.523 0.324 31.272 1.00 97.56 96 GLY A C 1
ATOM 790 O O . GLY A 1 96 ? -28.588 -0.174 30.906 1.00 97.56 96 GLY A O 1
ATOM 791 N N . THR A 1 97 ? -27.184 0.410 32.563 1.00 98.00 97 THR A N 1
ATOM 792 C CA . THR A 1 97 ? -28.014 -0.137 33.649 1.00 98.00 97 THR A CA 1
ATOM 793 C C . THR A 1 97 ? -29.351 0.589 33.768 1.00 98.00 97 THR A C 1
ATOM 795 O O . THR A 1 97 ? -30.383 -0.066 33.912 1.00 98.00 97 THR A O 1
ATOM 798 N N . LYS A 1 98 ? -29.369 1.921 33.616 1.00 98.38 98 LYS A N 1
ATOM 799 C CA . LYS A 1 98 ? -30.592 2.736 33.662 1.00 98.38 98 LYS A CA 1
ATOM 800 C C . LYS A 1 98 ? -31.615 2.360 32.584 1.00 98.38 98 LYS A C 1
ATOM 802 O O . LYS A 1 98 ? -32.813 2.415 32.851 1.00 98.38 98 LYS A O 1
ATOM 807 N N . TYR A 1 99 ? -31.165 1.993 31.382 1.00 98.00 99 TYR A N 1
ATOM 808 C CA . TYR A 1 99 ? -32.043 1.651 30.252 1.00 98.00 99 TYR A CA 1
ATOM 809 C C . TYR A 1 99 ? -32.085 0.149 29.921 1.00 98.00 99 TYR A C 1
ATOM 811 O O . TYR A 1 99 ? -32.677 -0.233 28.912 1.00 98.00 99 TYR A O 1
ATOM 819 N N . GLY A 1 100 ? -31.460 -0.707 30.737 1.00 97.25 100 GLY A N 1
ATOM 820 C CA . GLY A 1 100 ? -31.419 -2.157 30.515 1.00 97.25 100 GLY A CA 1
ATOM 821 C C . GLY A 1 100 ? -30.697 -2.578 29.227 1.00 97.25 100 GLY A C 1
ATOM 822 O O . GLY A 1 100 ? -31.048 -3.592 28.631 1.00 97.25 100 GLY A O 1
ATOM 823 N N . GLN A 1 101 ? -29.719 -1.795 28.768 1.00 97.88 101 GLN A N 1
ATOM 824 C CA . GLN A 1 101 ? -28.913 -2.081 27.577 1.00 97.88 101 GLN A CA 1
ATOM 825 C C . GLN A 1 101 ? -27.529 -2.595 27.982 1.00 97.88 101 GLN A C 1
ATOM 827 O O . GLN A 1 101 ? -26.980 -2.190 29.007 1.00 97.88 101 GLN A O 1
ATOM 832 N N . SER A 1 102 ? -26.924 -3.462 27.163 1.00 97.19 102 SER A N 1
ATOM 833 C CA . SER A 1 102 ? -25.549 -3.902 27.422 1.00 97.19 102 SER A CA 1
ATOM 834 C C . SER A 1 102 ? -24.565 -2.742 27.237 1.00 97.19 102 SER A C 1
ATOM 836 O O . SER A 1 102 ? -24.734 -1.908 26.343 1.00 97.19 102 SER A O 1
ATOM 838 N N . PHE A 1 103 ? -23.509 -2.707 28.056 1.00 95.56 103 PHE A N 1
ATOM 839 C CA . PHE A 1 103 ? -22.450 -1.694 27.964 1.00 95.56 103 PHE A CA 1
ATOM 840 C C . PHE A 1 103 ? -21.884 -1.586 26.541 1.00 95.56 103 PHE A C 1
ATOM 842 O O . PHE A 1 103 ? -21.770 -0.490 26.006 1.00 95.56 103 PHE A O 1
ATOM 849 N N . GLU A 1 104 ? -21.631 -2.720 25.883 1.00 93.25 104 GLU A N 1
ATOM 850 C CA . GLU A 1 104 ? -21.136 -2.762 24.503 1.00 93.25 104 GLU A CA 1
ATOM 851 C C . GLU A 1 104 ? -22.104 -2.106 23.505 1.00 93.25 104 GLU A C 1
ATOM 853 O O . GLU A 1 104 ? -21.677 -1.404 22.590 1.00 93.25 104 GLU A O 1
ATOM 858 N N . THR A 1 105 ? -23.416 -2.258 23.702 1.00 92.25 105 THR A N 1
ATOM 859 C CA . THR A 1 105 ? -24.431 -1.605 22.862 1.00 92.25 105 THR A CA 1
ATOM 860 C C . THR A 1 105 ? -24.411 -0.088 23.051 1.00 92.25 105 THR A C 1
ATOM 862 O O . THR A 1 105 ? -24.414 0.658 22.072 1.00 92.25 105 THR A O 1
ATOM 865 N N . VAL A 1 106 ? -24.319 0.386 24.297 1.00 94.06 106 VAL A N 1
ATOM 866 C CA . VAL A 1 106 ? -24.220 1.821 24.611 1.00 94.06 106 VAL A CA 1
ATOM 867 C C . VAL A 1 106 ? -22.926 2.417 24.057 1.00 94.06 106 VAL A C 1
ATOM 869 O O . VAL A 1 106 ? -22.958 3.455 23.393 1.00 94.06 106 VAL A O 1
ATOM 872 N N . VAL A 1 107 ? -21.797 1.730 24.243 1.00 93.12 107 VAL A N 1
ATOM 873 C CA . VAL A 1 107 ? -20.508 2.110 23.652 1.00 93.12 107 VAL A CA 1
ATOM 874 C C . VAL A 1 107 ? -20.631 2.182 22.135 1.00 93.12 107 VAL A C 1
ATOM 876 O O . VAL A 1 107 ? -20.195 3.166 21.548 1.00 93.12 107 VAL A O 1
ATOM 879 N N . ASN A 1 108 ? -21.278 1.216 21.480 1.00 88.56 108 ASN A N 1
ATOM 880 C CA . ASN A 1 108 ? -21.514 1.248 20.035 1.00 88.56 108 ASN A CA 1
ATOM 881 C C . ASN A 1 108 ? -22.407 2.418 19.591 1.00 88.56 108 ASN A C 1
ATOM 883 O O . ASN A 1 108 ? -22.224 2.919 18.484 1.00 88.56 108 ASN A O 1
ATOM 887 N N . TYR A 1 109 ? -23.350 2.883 20.414 1.00 89.38 109 TYR A N 1
ATOM 888 C CA . TYR A 1 109 ? -24.160 4.059 20.083 1.00 89.38 109 TYR A CA 1
ATOM 889 C C . TYR A 1 109 ? -23.362 5.360 20.135 1.00 89.38 109 TYR A C 1
ATOM 891 O O . TYR A 1 109 ? -23.547 6.222 19.269 1.00 89.38 109 TYR A O 1
ATOM 899 N N . VAL A 1 110 ? -22.500 5.505 21.144 1.00 89.00 110 VAL A N 1
ATOM 900 C CA . VAL A 1 110 ? -21.735 6.740 21.360 1.00 89.00 110 VAL A CA 1
ATOM 901 C C . VAL A 1 110 ? -20.466 6.774 20.514 1.00 89.00 110 VAL A C 1
ATOM 903 O O . VAL A 1 110 ? -20.101 7.813 19.956 1.00 89.00 110 VAL A O 1
ATOM 906 N N . SER A 1 111 ? -19.814 5.626 20.353 1.00 80.94 111 SER A N 1
ATOM 907 C CA . SER A 1 111 ? -18.716 5.474 19.417 1.00 80.94 111 SER A CA 1
ATOM 908 C C . SER A 1 111 ? -19.274 5.482 17.993 1.00 80.94 111 SER A C 1
ATOM 910 O O . SER A 1 111 ? -19.873 4.535 17.491 1.00 80.94 111 SER A O 1
ATOM 912 N N . TYR A 1 112 ? -19.042 6.582 17.278 1.00 66.88 112 TYR A N 1
ATOM 913 C CA . TYR A 1 112 ? -19.356 6.674 15.848 1.00 66.88 112 TYR A CA 1
ATOM 914 C C . TYR A 1 112 ? -18.610 5.618 15.005 1.00 66.88 112 TYR A C 1
ATOM 916 O O . TYR A 1 112 ? -18.915 5.457 13.824 1.00 66.88 112 TYR A O 1
ATOM 924 N N . SER A 1 113 ? -17.650 4.891 15.595 1.00 57.53 113 SER A N 1
ATOM 925 C CA . SER A 1 113 ? -16.891 3.805 14.972 1.00 57.53 113 SER A CA 1
ATOM 926 C C . SER A 1 113 ? -17.786 2.658 14.489 1.00 57.53 113 SER A C 1
ATOM 928 O O . SER A 1 113 ? -17.514 2.096 13.429 1.00 57.53 113 SER A O 1
ATOM 930 N N . SER A 1 114 ? -18.886 2.354 15.188 1.00 55.50 114 SER A N 1
ATOM 931 C CA . SER A 1 114 ? -19.801 1.259 14.823 1.00 55.50 114 SER A CA 1
ATOM 932 C C . SER A 1 114 ? -20.610 1.535 13.544 1.00 55.50 114 SER A C 1
ATOM 934 O O . SER A 1 114 ? -21.052 0.602 12.871 1.00 55.50 114 SER A O 1
ATOM 936 N N . ARG A 1 115 ? -20.783 2.815 13.167 1.00 61.44 115 ARG A N 1
ATOM 937 C CA . ARG A 1 115 ? -21.551 3.224 11.975 1.00 61.44 115 ARG A CA 1
ATOM 938 C C . ARG A 1 115 ? -20.749 3.143 10.684 1.00 61.44 115 ARG A C 1
ATOM 940 O O . ARG A 1 115 ? -21.333 3.173 9.596 1.00 61.44 115 ARG A O 1
ATOM 947 N N . TYR A 1 116 ? -19.425 3.042 10.776 1.00 61.66 116 TYR A N 1
ATOM 948 C CA . TYR A 1 116 ? -18.620 2.789 9.596 1.00 61.66 116 TYR A CA 1
ATOM 949 C C . TYR A 1 116 ? -18.877 1.361 9.151 1.00 61.66 116 TYR A C 1
ATOM 951 O O . TYR A 1 116 ? -18.642 0.398 9.881 1.00 61.66 116 TYR A O 1
ATOM 959 N N . LYS A 1 117 ? -19.368 1.218 7.919 1.00 70.25 117 LYS A N 1
ATOM 960 C CA . LYS A 1 117 ? -19.455 -0.094 7.292 1.00 70.25 117 LYS A CA 1
ATOM 961 C C . LYS A 1 117 ? -18.042 -0.663 7.262 1.00 70.25 117 LYS A C 1
ATOM 963 O O . LYS A 1 117 ? -17.200 -0.159 6.518 1.00 70.25 117 LYS A O 1
ATOM 968 N N . LYS A 1 118 ? -17.794 -1.698 8.072 1.00 74.06 118 LYS A N 1
ATOM 969 C CA . LYS A 1 118 ? -16.577 -2.506 7.966 1.00 74.06 118 LYS A CA 1
ATOM 970 C C . LYS A 1 118 ? -16.403 -2.859 6.493 1.00 74.06 118 LYS A C 1
ATOM 972 O O . LYS A 1 118 ? -17.394 -3.164 5.813 1.00 74.06 118 LYS A O 1
ATOM 977 N N . GLN A 1 119 ? -15.173 -2.775 5.985 1.00 74.75 119 GLN A N 1
ATOM 978 C CA . GLN A 1 119 ? -14.910 -3.264 4.638 1.00 74.75 119 GLN A CA 1
ATOM 979 C C . GLN A 1 119 ? -15.454 -4.688 4.556 1.00 74.75 119 GLN A C 1
ATOM 981 O O . GLN A 1 119 ? -15.209 -5.502 5.448 1.00 74.75 119 GLN A O 1
ATOM 986 N N . ARG A 1 120 ? -16.283 -4.955 3.541 1.00 82.12 120 ARG A N 1
ATOM 987 C CA . ARG A 1 120 ? -16.886 -6.277 3.393 1.00 82.12 120 ARG A CA 1
ATOM 988 C C . ARG A 1 120 ? -15.755 -7.288 3.299 1.00 82.12 120 ARG A C 1
ATOM 990 O O . ARG A 1 120 ? -14.885 -7.140 2.434 1.00 82.12 120 ARG A O 1
ATOM 997 N N . ALA A 1 121 ? -15.795 -8.285 4.182 1.00 86.62 121 ALA A N 1
ATOM 998 C CA . ALA A 1 121 ? -14.861 -9.392 4.131 1.00 86.62 121 ALA A CA 1
ATOM 999 C C . ALA A 1 121 ? -14.842 -9.954 2.697 1.00 86.62 121 ALA A C 1
ATOM 1001 O O . ALA A 1 121 ? -15.899 -10.017 2.049 1.00 86.62 121 ALA A O 1
ATOM 1002 N N . PRO A 1 122 ? -13.659 -10.275 2.152 1.00 92.75 122 PRO A N 1
ATOM 1003 C CA . PRO A 1 122 ? -13.574 -10.920 0.854 1.00 92.75 122 PRO A CA 1
ATOM 1004 C C . PRO A 1 122 ? -14.435 -12.186 0.873 1.00 92.75 122 PRO A C 1
ATOM 1006 O O . PRO A 1 122 ? -14.349 -13.008 1.777 1.00 92.75 122 PRO A O 1
ATOM 1009 N N . SER A 1 123 ? -15.322 -12.299 -0.110 1.00 95.31 123 SER A N 1
ATOM 1010 C CA . SER A 1 123 ? -16.131 -13.498 -0.290 1.00 95.31 123 SER A CA 1
ATOM 1011 C C . SER A 1 123 ? -15.287 -14.553 -0.993 1.00 95.31 123 SER A C 1
ATOM 1013 O O . SER A 1 123 ? -14.614 -14.227 -1.974 1.00 95.31 123 SER A O 1
ATOM 1015 N N . LEU A 1 124 ? -15.377 -15.807 -0.543 1.00 93.81 124 LEU A N 1
ATOM 1016 C CA . LEU A 1 124 ? -14.722 -16.942 -1.193 1.00 93.81 124 LEU A CA 1
ATOM 1017 C C . LEU A 1 124 ? -15.080 -17.015 -2.685 1.00 93.81 124 LEU A C 1
ATOM 1019 O O . LEU A 1 124 ? -14.201 -17.183 -3.518 1.00 93.81 124 LEU A O 1
ATOM 1023 N N . TYR A 1 125 ? -16.342 -16.759 -3.044 1.00 93.12 125 TYR A N 1
ATOM 1024 C CA . TYR A 1 125 ? -16.780 -16.689 -4.441 1.00 93.12 125 TYR A CA 1
ATOM 1025 C C . TYR A 1 125 ? -15.984 -15.660 -5.260 1.00 93.12 125 TYR A C 1
ATOM 1027 O O . TYR A 1 125 ? -15.545 -15.946 -6.368 1.00 93.12 125 TYR A O 1
ATOM 1035 N N . LEU A 1 126 ? -15.738 -14.464 -4.710 1.00 95.00 126 LEU A N 1
ATOM 1036 C CA . LEU A 1 126 ? -14.927 -13.451 -5.396 1.00 95.00 126 LEU A CA 1
ATOM 1037 C C . LEU A 1 126 ? -13.461 -13.876 -5.526 1.00 95.00 126 LEU A C 1
ATOM 1039 O O . LEU A 1 126 ? -12.808 -13.483 -6.492 1.00 95.00 126 LEU A O 1
ATOM 1043 N N . ALA A 1 127 ? -12.949 -14.655 -4.571 1.00 95.44 127 ALA A N 1
ATOM 1044 C CA . ALA A 1 127 ? -11.606 -15.214 -4.648 1.00 95.44 127 ALA A CA 1
ATOM 1045 C C . ALA A 1 127 ? -11.513 -16.266 -5.764 1.00 95.44 127 ALA A C 1
ATOM 1047 O O . ALA A 1 127 ? -10.627 -16.151 -6.609 1.00 95.44 127 ALA A O 1
ATOM 1048 N N . LYS A 1 128 ? -12.492 -17.181 -5.854 1.00 94.06 128 LYS A N 1
ATOM 1049 C CA . LYS A 1 128 ? -12.619 -18.163 -6.949 1.00 94.06 128 LYS A CA 1
ATOM 1050 C C . LYS A 1 128 ? -12.703 -17.474 -8.318 1.00 94.06 128 LYS A C 1
ATOM 1052 O O . LYS A 1 128 ? -11.905 -17.758 -9.205 1.00 94.06 128 LYS A O 1
ATOM 1057 N N . VAL A 1 129 ? -13.573 -16.467 -8.461 1.00 94.94 129 VAL A N 1
ATOM 1058 C CA . VAL A 1 129 ? -13.678 -15.647 -9.687 1.00 94.94 129 VAL A CA 1
ATOM 1059 C C . VAL A 1 129 ? -12.350 -14.977 -10.038 1.00 94.94 129 VAL A C 1
ATOM 1061 O O . VAL A 1 129 ? -11.978 -14.934 -11.207 1.00 94.94 129 VAL A O 1
ATOM 1064 N N . SER A 1 130 ? -11.613 -14.458 -9.052 1.00 95.75 130 SER A N 1
ATOM 1065 C CA . SER A 1 130 ? -10.310 -13.843 -9.312 1.00 95.75 130 SER A CA 1
ATOM 1066 C C . SER A 1 130 ? -9.238 -14.850 -9.726 1.00 95.75 130 SER A C 1
ATOM 1068 O O . SER A 1 130 ? -8.360 -14.458 -10.490 1.00 95.75 130 SER A O 1
ATOM 1070 N N . ALA A 1 131 ? -9.255 -16.073 -9.194 1.00 95.19 131 ALA A N 1
ATOM 1071 C CA . ALA A 1 131 ? -8.311 -17.126 -9.559 1.00 95.19 131 ALA A CA 1
ATOM 1072 C C . ALA A 1 131 ? -8.583 -17.623 -10.985 1.00 95.19 131 ALA A C 1
ATOM 1074 O O . ALA A 1 131 ? -7.701 -17.535 -11.838 1.00 95.19 131 ALA A O 1
ATOM 1075 N N . LYS A 1 132 ? -9.840 -17.968 -11.290 1.00 93.75 132 LYS A N 1
ATOM 1076 C CA . LYS A 1 132 ? -10.267 -18.377 -12.637 1.00 93.75 132 LYS A CA 1
ATOM 1077 C C . LYS A 1 132 ? -10.006 -17.285 -13.680 1.00 93.75 132 LYS A C 1
ATOM 1079 O O . LYS A 1 132 ? -9.563 -17.562 -14.791 1.00 93.75 132 LYS A O 1
ATOM 1084 N N . ALA A 1 133 ? -10.209 -16.014 -13.318 1.00 95.44 133 ALA A N 1
ATOM 1085 C CA . ALA A 1 133 ? -9.875 -14.888 -14.189 1.00 95.44 133 ALA A CA 1
ATOM 1086 C C . ALA A 1 133 ? -8.384 -14.819 -14.545 1.00 95.44 133 ALA A C 1
ATOM 1088 O O . ALA A 1 133 ? -8.056 -14.332 -15.625 1.00 95.44 133 ALA A O 1
ATOM 1089 N N . GLU A 1 134 ? -7.488 -15.253 -13.658 1.00 94.88 134 GLU A N 1
ATOM 1090 C CA . GLU A 1 134 ? -6.053 -15.301 -13.943 1.00 94.88 134 GLU A CA 1
ATOM 1091 C C . GLU A 1 134 ? -5.678 -16.486 -14.810 1.00 94.88 134 GLU A C 1
ATOM 1093 O O . GLU A 1 134 ? -4.885 -16.307 -15.725 1.00 94.88 134 GLU A O 1
ATOM 1098 N N . GLU A 1 135 ? -6.267 -17.651 -14.560 1.00 93.88 135 GLU A N 1
ATOM 1099 C CA . GLU A 1 135 ? -6.050 -18.853 -15.368 1.00 93.88 135 GLU A CA 1
ATOM 1100 C C . GLU A 1 135 ? -6.467 -18.620 -16.821 1.00 93.88 135 GLU A C 1
ATOM 1102 O O . GLU A 1 135 ? -5.668 -18.792 -17.737 1.00 93.88 135 GLU A O 1
ATOM 1107 N N . ILE A 1 136 ? -7.689 -18.125 -17.035 1.00 95.00 136 ILE A N 1
ATOM 1108 C CA . ILE A 1 136 ? -8.258 -17.949 -18.377 1.00 95.00 136 ILE A CA 1
ATOM 1109 C C . ILE A 1 136 ? -7.575 -16.816 -19.158 1.00 95.00 136 ILE A C 1
ATOM 1111 O O . ILE A 1 136 ? -7.476 -16.873 -20.386 1.00 95.00 136 ILE A O 1
ATOM 1115 N N . ASN A 1 137 ? -7.134 -15.757 -18.472 1.00 96.88 137 ASN A N 1
ATOM 1116 C CA . ASN A 1 137 ? -6.582 -14.567 -19.125 1.00 96.88 137 ASN A CA 1
ATOM 1117 C C . ASN A 1 137 ? -5.051 -14.501 -19.110 1.00 96.88 137 ASN A C 1
ATOM 1119 O O . ASN A 1 137 ? -4.506 -13.471 -19.517 1.00 96.88 137 ASN A O 1
ATOM 1123 N N . LYS A 1 138 ? -4.355 -15.548 -18.646 1.00 95.12 138 LYS A N 1
ATOM 1124 C CA . LYS A 1 138 ? -2.886 -15.568 -18.567 1.00 95.12 138 LYS A CA 1
ATOM 1125 C C . LYS A 1 138 ? -2.237 -15.348 -19.934 1.00 95.12 138 LYS A C 1
ATOM 1127 O O . LYS A 1 138 ? -1.339 -14.518 -20.050 1.00 95.12 138 LYS A O 1
ATOM 1132 N N . ASP A 1 139 ? -2.766 -16.019 -20.955 1.00 96.31 139 ASP A N 1
ATOM 1133 C CA . ASP A 1 139 ? -2.191 -16.041 -22.305 1.00 96.31 139 ASP A CA 1
ATOM 1134 C C . ASP A 1 139 ? -2.938 -15.134 -23.299 1.00 96.31 139 ASP A C 1
ATOM 1136 O O . ASP A 1 139 ? -2.575 -15.050 -24.472 1.00 96.31 139 ASP A O 1
ATOM 1140 N N . LYS A 1 140 ? -3.978 -14.417 -22.842 1.00 95.38 140 LYS A N 1
ATOM 1141 C CA . LYS A 1 140 ? -4.793 -13.539 -23.695 1.00 95.38 140 LYS A CA 1
ATOM 1142 C C . LYS A 1 140 ? -4.308 -12.081 -23.642 1.00 95.38 140 LYS A C 1
ATOM 1144 O O . LYS A 1 140 ? -4.128 -11.532 -22.542 1.00 95.38 140 LYS A O 1
ATOM 1149 N N . PRO A 1 141 ? -4.140 -11.403 -24.796 1.00 95.25 141 PRO A N 1
ATOM 1150 C CA . PRO A 1 141 ? -3.824 -9.977 -24.827 1.00 95.25 141 PRO A CA 1
ATOM 1151 C C . PRO A 1 141 ? -4.982 -9.159 -24.239 1.00 95.25 141 PRO A C 1
ATOM 1153 O O . PRO A 1 141 ? -6.115 -9.622 -24.171 1.00 95.25 141 PRO A O 1
ATOM 1156 N N . ILE A 1 142 ? -4.709 -7.923 -23.806 1.00 92.06 142 ILE A N 1
ATOM 1157 C CA . ILE A 1 142 ? -5.649 -7.090 -23.025 1.00 92.06 142 ILE A CA 1
ATOM 1158 C C . ILE A 1 142 ? -7.026 -6.922 -23.699 1.00 92.06 142 ILE A C 1
ATOM 1160 O O . ILE A 1 142 ? -8.020 -6.836 -22.983 1.00 92.06 142 ILE A O 1
ATOM 1164 N N . GLY A 1 143 ? -7.086 -6.895 -25.035 1.00 94.25 143 GLY A N 1
ATOM 1165 C CA . GLY A 1 143 ? -8.333 -6.751 -25.797 1.00 94.25 143 GLY A CA 1
ATOM 1166 C C . GLY A 1 143 ? -9.190 -8.018 -25.884 1.00 94.25 143 GLY A C 1
ATOM 1167 O O . GLY A 1 143 ? -10.406 -7.902 -25.961 1.00 94.25 143 GLY A O 1
ATOM 1168 N N . ASP A 1 144 ? -8.578 -9.201 -25.783 1.00 96.06 144 ASP A N 1
ATOM 1169 C CA . ASP A 1 144 ? -9.254 -10.494 -25.990 1.00 96.06 144 ASP A CA 1
ATOM 1170 C C . ASP A 1 144 ? -9.546 -11.218 -24.667 1.00 96.06 144 ASP A C 1
ATOM 1172 O O . ASP A 1 144 ? -9.886 -12.404 -24.635 1.00 96.06 144 ASP A O 1
ATOM 1176 N N . ARG A 1 145 ? -9.364 -10.525 -23.537 1.00 96.88 145 ARG A N 1
ATOM 1177 C CA . ARG A 1 145 ? -9.645 -11.085 -22.213 1.00 96.88 145 ARG A CA 1
ATOM 1178 C C . ARG A 1 145 ? -11.136 -11.342 -22.053 1.00 96.88 145 ARG A C 1
ATOM 1180 O O . ARG A 1 145 ? -11.967 -10.513 -22.411 1.00 96.88 145 ARG A O 1
ATOM 1187 N N . VAL A 1 146 ? -11.451 -12.481 -21.449 1.00 96.56 146 VAL A N 1
ATOM 1188 C CA . VAL A 1 146 ? -12.827 -12.911 -21.189 1.00 96.56 146 VAL A CA 1
ATOM 1189 C C . VAL A 1 146 ? -13.496 -11.922 -20.241 1.00 96.56 146 VAL A C 1
ATOM 1191 O O . VAL A 1 146 ? -12.895 -11.479 -19.254 1.00 96.56 146 VAL A O 1
ATOM 1194 N N . HIS A 1 147 ? -14.742 -11.563 -20.546 1.00 97.12 147 HIS A N 1
ATOM 1195 C CA . HIS A 1 147 ? -15.478 -10.588 -19.757 1.00 97.12 147 HIS A CA 1
ATOM 1196 C C . HIS A 1 147 ? -15.801 -11.140 -18.358 1.00 97.12 147 HIS A C 1
ATOM 1198 O O . HIS A 1 147 ? -16.024 -12.336 -18.169 1.00 97.12 147 HIS A O 1
ATOM 1204 N N . LEU A 1 148 ? -15.870 -10.261 -17.351 1.00 95.69 148 LEU A N 1
ATOM 1205 C CA . LEU A 1 148 ? -16.072 -10.671 -15.955 1.00 95.69 148 LEU A CA 1
ATOM 1206 C C . LEU A 1 148 ? -17.369 -11.466 -15.748 1.00 95.69 148 LEU A C 1
ATOM 1208 O O . LEU A 1 148 ? -17.413 -12.359 -14.905 1.00 95.69 148 LEU A O 1
ATOM 1212 N N . ASP A 1 149 ? -18.422 -11.145 -16.496 1.00 96.31 149 ASP A N 1
ATOM 1213 C CA . ASP A 1 149 ? -19.708 -11.835 -16.374 1.00 96.31 149 ASP A CA 1
ATOM 1214 C C . ASP A 1 149 ? -19.674 -13.258 -16.935 1.00 96.31 149 ASP A C 1
ATOM 1216 O O . ASP A 1 149 ? -20.333 -14.133 -16.382 1.00 96.31 149 ASP A O 1
ATOM 1220 N N . GLU A 1 150 ? -18.858 -13.518 -17.957 1.00 95.06 150 GLU A N 1
ATOM 1221 C CA . GLU A 1 150 ? -18.617 -14.874 -18.463 1.00 95.06 150 GLU A CA 1
ATOM 1222 C C . GLU A 1 150 ? -17.792 -15.680 -17.461 1.00 95.06 150 GLU A C 1
ATOM 1224 O O . GLU A 1 150 ? -18.164 -16.800 -17.137 1.00 95.06 150 GLU A O 1
ATOM 1229 N N . ILE A 1 151 ? -16.760 -15.080 -16.856 1.00 94.50 151 ILE A N 1
ATOM 1230 C CA . ILE A 1 151 ? -15.973 -15.731 -15.793 1.00 94.50 151 ILE A CA 1
ATOM 1231 C C . ILE A 1 151 ? -16.864 -16.066 -14.589 1.00 94.50 151 ILE A C 1
ATOM 1233 O O . ILE A 1 151 ? -16.748 -17.133 -13.995 1.00 94.50 151 ILE A O 1
ATOM 1237 N N . ARG A 1 152 ? -17.788 -15.172 -14.220 1.00 94.44 152 ARG A N 1
ATOM 1238 C CA . ARG A 1 152 ? -18.765 -15.432 -13.151 1.00 94.44 152 ARG A CA 1
ATOM 1239 C C . ARG A 1 152 ? -19.713 -16.575 -13.494 1.00 94.44 152 ARG A C 1
ATOM 1241 O O . ARG A 1 152 ? -20.075 -17.306 -12.582 1.00 94.44 152 ARG A O 1
ATOM 1248 N N . LYS A 1 153 ? -20.132 -16.700 -14.757 1.00 93.19 153 LYS A N 1
ATOM 1249 C CA . LYS A 1 153 ? -20.931 -17.840 -15.229 1.00 93.19 153 LYS A CA 1
ATOM 1250 C C . LYS A 1 153 ? -20.115 -19.128 -15.173 1.00 93.19 153 LYS A C 1
ATOM 1252 O O . LYS A 1 153 ? -20.553 -20.056 -14.527 1.00 93.19 153 LYS A O 1
ATOM 1257 N N . MET A 1 154 ? -18.874 -19.128 -15.659 1.00 91.00 154 MET A N 1
ATOM 1258 C CA . MET A 1 154 ? -17.971 -20.290 -15.592 1.00 91.00 154 MET A CA 1
ATOM 1259 C C . MET A 1 154 ? -17.689 -20.778 -14.163 1.00 91.00 154 MET A C 1
ATOM 1261 O O . MET A 1 154 ? -17.435 -21.952 -13.959 1.00 91.00 154 MET A O 1
ATOM 1265 N N . VAL A 1 155 ? -17.712 -19.887 -13.167 1.00 90.88 155 VAL A N 1
ATOM 1266 C CA . VAL A 1 155 ? -17.564 -20.267 -11.747 1.00 90.88 155 VAL A CA 1
ATOM 1267 C C . VAL A 1 155 ? -18.882 -20.763 -11.129 1.00 90.88 155 VAL A C 1
ATOM 1269 O O . VAL A 1 155 ? -18.864 -21.351 -10.053 1.00 90.88 155 VAL A O 1
ATOM 1272 N N . LYS A 1 156 ? -20.026 -20.474 -11.758 1.00 88.38 156 LYS A N 1
ATOM 1273 C CA . LYS A 1 156 ? -21.363 -20.888 -11.304 1.00 88.38 156 LYS A CA 1
ATOM 1274 C C . LYS A 1 156 ? -21.882 -22.136 -12.005 1.00 88.38 156 LYS A C 1
ATOM 1276 O O . LYS A 1 156 ? -22.634 -22.872 -11.388 1.00 88.38 156 LYS A O 1
ATOM 1281 N N . ASP A 1 157 ? -21.569 -22.296 -13.282 1.00 82.81 157 ASP A N 1
ATOM 1282 C CA . ASP A 1 157 ? -22.048 -23.382 -14.120 1.00 82.81 157 ASP A CA 1
ATOM 1283 C C . ASP A 1 157 ? -21.136 -24.584 -13.824 1.00 82.81 157 ASP A C 1
ATOM 1285 O O . ASP A 1 157 ? -19.980 -24.639 -14.235 1.00 82.81 157 ASP A O 1
ATOM 1289 N N . GLU A 1 158 ? -21.652 -25.478 -12.984 1.00 56.56 158 GLU A N 1
ATOM 1290 C CA . GLU A 1 158 ? -20.947 -26.433 -12.117 1.00 56.56 158 GLU A CA 1
ATOM 1291 C C . GLU A 1 158 ? -19.992 -27.434 -12.811 1.00 56.56 158 GLU A C 1
ATOM 1293 O O . GLU A 1 158 ? -19.209 -28.099 -12.139 1.00 56.56 158 GLU A O 1
ATOM 1298 N N . GLU A 1 159 ? -19.958 -27.500 -14.144 1.00 55.03 159 GLU A N 1
ATOM 1299 C CA . GLU A 1 159 ? -19.226 -28.520 -14.916 1.00 55.03 159 GLU A CA 1
ATOM 1300 C C . GLU A 1 159 ? -17.689 -28.361 -14.869 1.00 55.03 159 GLU A C 1
ATOM 1302 O O . GLU A 1 159 ? -16.956 -29.330 -15.033 1.00 55.03 159 GLU A O 1
ATOM 1307 N N . ASP A 1 160 ? -17.202 -27.162 -14.536 1.00 53.06 160 ASP A N 1
ATOM 1308 C CA . ASP A 1 160 ? -15.774 -26.826 -14.379 1.00 53.06 160 ASP A CA 1
ATOM 1309 C C . ASP A 1 160 ? -15.404 -26.546 -12.898 1.00 53.06 160 ASP A C 1
ATOM 1311 O O . ASP A 1 160 ? -14.338 -26.006 -12.585 1.00 53.06 160 ASP A O 1
ATOM 1315 N N . THR A 1 161 ? -16.317 -26.871 -11.970 1.00 53.28 161 THR A N 1
ATOM 1316 C CA . THR A 1 161 ? -16.231 -26.546 -10.526 1.00 53.28 161 THR A CA 1
ATOM 1317 C C . THR A 1 161 ? -15.634 -27.686 -9.697 1.00 53.28 161 THR A C 1
ATOM 1319 O O . THR A 1 161 ? -15.409 -27.520 -8.498 1.00 53.28 161 THR A O 1
ATOM 1322 N N . SER A 1 162 ? -15.279 -28.798 -10.350 1.00 57.38 162 SER A N 1
ATOM 1323 C CA . SER A 1 162 ? -14.554 -29.939 -9.771 1.00 57.38 162 SER A CA 1
ATOM 1324 C C . SER A 1 162 ? -13.331 -29.512 -8.947 1.00 57.38 162 SER A C 1
ATOM 1326 O O . SER A 1 162 ? -13.097 -30.048 -7.871 1.00 57.38 162 SER A O 1
ATOM 1328 N N . ASP A 1 163 ? -12.578 -28.504 -9.394 1.00 64.06 163 ASP A N 1
ATOM 1329 C CA . ASP A 1 163 ? -11.368 -28.052 -8.686 1.00 64.06 163 ASP A CA 1
ATOM 1330 C C . ASP A 1 163 ? -11.673 -27.310 -7.372 1.00 64.06 163 ASP A C 1
ATOM 1332 O O . ASP A 1 163 ? -10.799 -27.103 -6.530 1.00 64.06 163 ASP A O 1
ATOM 1336 N N . TYR A 1 164 ? -12.920 -26.871 -7.192 1.00 71.81 164 TYR A N 1
ATOM 1337 C CA . TYR A 1 164 ? -13.346 -26.012 -6.091 1.00 71.81 164 TYR A CA 1
ATOM 1338 C C . TYR A 1 164 ? -14.341 -26.687 -5.138 1.00 71.81 164 TYR A C 1
ATOM 1340 O O . TYR A 1 164 ? -14.608 -26.128 -4.065 1.00 71.81 164 TYR A O 1
ATOM 1348 N N . GLU A 1 165 ? -14.893 -27.841 -5.516 1.00 70.06 165 GLU A N 1
ATOM 1349 C CA . GLU A 1 165 ? -15.724 -28.714 -4.687 1.00 70.06 165 GLU A CA 1
ATOM 1350 C C . GLU A 1 165 ? -14.840 -29.777 -4.026 1.00 70.06 165 GLU A C 1
ATOM 1352 O O . GLU A 1 165 ? -14.513 -30.801 -4.610 1.00 70.06 165 GLU A O 1
ATOM 1357 N N . GLY A 1 166 ? -14.406 -29.510 -2.793 1.00 78.25 166 GLY A N 1
ATOM 1358 C CA . GLY A 1 166 ? -13.492 -30.393 -2.055 1.00 78.25 166 GLY A CA 1
ATOM 1359 C C . GLY A 1 166 ? -12.222 -29.711 -1.558 1.00 78.25 166 GLY A C 1
ATOM 1360 O O . GLY A 1 166 ? -11.417 -30.354 -0.887 1.00 78.25 166 GLY A O 1
ATOM 1361 N N . MET A 1 167 ? -12.063 -28.412 -1.829 1.00 84.38 167 MET A N 1
ATOM 1362 C CA . MET A 1 167 ? -10.967 -27.637 -1.259 1.00 84.38 167 MET A CA 1
ATOM 1363 C C . MET A 1 167 ? -10.972 -27.705 0.266 1.00 84.38 167 MET A C 1
ATOM 1365 O O . MET A 1 167 ? -11.997 -27.562 0.939 1.00 84.38 167 MET A O 1
ATOM 1369 N N . THR A 1 168 ? -9.782 -27.890 0.812 1.00 93.06 168 THR A N 1
ATOM 1370 C CA . THR A 1 168 ? -9.536 -27.783 2.240 1.00 93.06 168 THR A CA 1
ATOM 1371 C C . THR A 1 168 ? -9.709 -26.332 2.696 1.00 93.06 168 THR A C 1
ATOM 1373 O O . THR A 1 168 ? -9.538 -25.378 1.934 1.00 93.06 168 THR A O 1
ATOM 1376 N N . LYS A 1 169 ? -10.006 -26.136 3.986 1.00 94.00 169 LYS A N 1
ATOM 1377 C CA . LYS A 1 169 ? -10.122 -24.789 4.577 1.00 94.00 169 LYS A CA 1
ATOM 1378 C C . LYS A 1 169 ? -8.845 -23.957 4.412 1.00 94.00 169 LYS A C 1
ATOM 1380 O O . LYS A 1 169 ? -8.916 -22.730 4.367 1.00 94.00 169 LYS A O 1
ATOM 1385 N N . ASP A 1 170 ? -7.694 -24.618 4.322 1.00 95.00 170 ASP A N 1
ATOM 1386 C CA . ASP A 1 170 ? -6.403 -23.962 4.140 1.00 95.00 170 ASP A CA 1
ATOM 1387 C C . ASP A 1 170 ? -6.245 -23.415 2.715 1.00 95.00 170 ASP A C 1
ATOM 1389 O O . ASP A 1 170 ? -5.768 -22.293 2.540 1.00 95.00 170 ASP A O 1
ATOM 1393 N N . GLU A 1 171 ? -6.728 -24.135 1.702 1.00 93.62 171 GLU A N 1
ATOM 1394 C CA . GLU A 1 171 ? -6.744 -23.663 0.312 1.00 93.62 171 GLU A CA 1
ATOM 1395 C C . GLU A 1 171 ? -7.745 -22.516 0.118 1.00 93.62 171 GLU A C 1
ATOM 1397 O O . GLU A 1 171 ? -7.426 -21.507 -0.519 1.00 93.62 171 GLU A O 1
ATOM 1402 N N . GLU A 1 172 ? -8.924 -22.602 0.745 1.00 94.31 172 GLU A N 1
ATOM 1403 C CA . GLU A 1 172 ? -9.892 -21.498 0.759 1.00 94.31 172 GLU A CA 1
ATOM 1404 C C . GLU A 1 172 ? -9.288 -20.229 1.372 1.00 94.31 172 GLU A C 1
ATOM 1406 O O . GLU A 1 172 ? -9.444 -19.126 0.835 1.00 94.31 172 GLU A O 1
ATOM 1411 N N . LYS A 1 173 ? -8.564 -20.382 2.486 1.00 95.88 173 LYS A N 1
ATOM 1412 C CA . LYS A 1 173 ? -7.864 -19.278 3.141 1.00 95.88 173 LYS A CA 1
ATOM 1413 C C . LYS A 1 173 ? -6.759 -18.711 2.249 1.00 95.88 173 LYS A C 1
ATOM 1415 O O . LYS A 1 173 ? -6.690 -17.494 2.092 1.00 95.88 173 LYS A O 1
ATOM 1420 N N . ALA A 1 174 ? -5.965 -19.560 1.599 1.00 96.19 174 ALA A N 1
ATOM 1421 C CA . ALA A 1 174 ? -4.922 -19.125 0.673 1.00 96.19 174 ALA A CA 1
ATOM 1422 C C . ALA A 1 174 ? -5.490 -18.311 -0.506 1.00 96.19 174 ALA A C 1
ATOM 1424 O O . ALA A 1 174 ? -4.910 -17.297 -0.903 1.00 96.19 174 ALA A O 1
ATOM 1425 N N . LEU A 1 175 ? -6.657 -18.693 -1.038 1.00 95.31 175 LEU A N 1
ATOM 1426 C CA . LEU A 1 175 ? -7.349 -17.921 -2.076 1.00 95.31 175 LEU A CA 1
ATOM 1427 C C . LEU A 1 175 ? -7.821 -16.551 -1.574 1.00 95.31 175 LEU A C 1
ATOM 1429 O O . LEU A 1 175 ? -7.709 -15.554 -2.297 1.00 95.31 175 LEU A O 1
ATOM 1433 N N . LEU A 1 176 ? -8.347 -16.482 -0.350 1.00 96.19 176 LEU A N 1
ATOM 1434 C CA . LEU A 1 176 ? -8.755 -15.220 0.271 1.00 96.19 176 LEU A CA 1
ATOM 1435 C C . LEU A 1 176 ? -7.559 -14.294 0.513 1.00 96.19 176 LEU A C 1
ATOM 1437 O O . LEU A 1 176 ? -7.639 -13.111 0.171 1.00 96.19 176 LEU A O 1
ATOM 1441 N N . ASP A 1 177 ? -6.455 -14.829 1.032 1.00 96.44 177 ASP A N 1
ATOM 1442 C CA . ASP A 1 177 ? -5.225 -14.078 1.290 1.00 96.44 177 ASP A CA 1
ATOM 1443 C C . ASP A 1 177 ? -4.632 -13.546 -0.024 1.00 96.44 177 ASP A C 1
ATOM 1445 O O . ASP A 1 177 ? -4.362 -12.349 -0.149 1.00 96.44 177 ASP A O 1
ATOM 1449 N N . ARG A 1 178 ? -4.578 -14.381 -1.071 1.00 95.62 178 ARG A N 1
ATOM 1450 C CA . ARG A 1 178 ? -4.157 -13.966 -2.419 1.00 95.62 178 ARG A CA 1
ATOM 1451 C C . ARG A 1 178 ? -5.062 -12.879 -3.011 1.00 95.62 178 ARG A C 1
ATOM 1453 O O . ARG A 1 178 ? -4.588 -11.984 -3.713 1.00 95.62 178 ARG A O 1
ATOM 1460 N N . LEU A 1 179 ? -6.373 -12.920 -2.757 1.00 95.88 179 LEU A N 1
ATOM 1461 C CA . LEU A 1 179 ? -7.289 -11.858 -3.189 1.00 95.88 179 LEU A CA 1
ATOM 1462 C C . LEU A 1 179 ? -7.034 -10.546 -2.431 1.00 95.88 179 LEU A C 1
ATOM 1464 O O . LEU A 1 179 ? -7.127 -9.469 -3.029 1.00 95.88 179 LEU A O 1
ATOM 1468 N N . LEU A 1 180 ? -6.744 -10.618 -1.130 1.00 93.56 180 LEU A N 1
ATOM 1469 C CA . LEU A 1 180 ? -6.416 -9.452 -0.310 1.00 93.56 180 LEU A CA 1
ATOM 1470 C C . LEU A 1 180 ? -5.117 -8.796 -0.773 1.00 93.56 180 LEU A C 1
ATOM 1472 O O . LEU A 1 180 ? -5.116 -7.587 -1.000 1.00 93.56 180 LEU A O 1
ATOM 1476 N N . GLU A 1 181 ? -4.074 -9.584 -1.018 1.00 93.81 181 GLU A N 1
ATOM 1477 C CA . GLU A 1 181 ? -2.788 -9.102 -1.529 1.00 93.81 181 GLU A CA 1
ATOM 1478 C C . GLU A 1 181 ? -2.945 -8.390 -2.884 1.00 93.81 181 GLU A C 1
ATOM 1480 O O . GLU A 1 181 ? -2.444 -7.289 -3.103 1.00 93.81 181 GLU A O 1
ATOM 1485 N N . LYS A 1 182 ? -3.752 -8.936 -3.801 1.00 92.38 182 LYS A N 1
ATOM 1486 C CA . LYS A 1 182 ? -4.041 -8.233 -5.063 1.00 92.38 182 LYS A CA 1
ATOM 1487 C C . LYS A 1 182 ? -4.764 -6.910 -4.851 1.00 92.38 182 LYS A C 1
ATOM 1489 O O . LYS A 1 182 ? -4.545 -5.961 -5.608 1.00 92.38 182 LYS A O 1
ATOM 1494 N N . ARG A 1 183 ? -5.670 -6.829 -3.870 1.00 91.38 183 ARG A N 1
A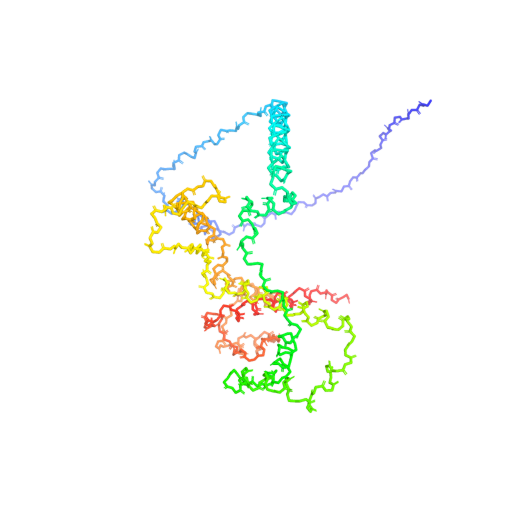TOM 1495 C CA . ARG A 1 183 ? -6.379 -5.580 -3.557 1.00 91.38 183 ARG A CA 1
ATOM 1496 C C . ARG A 1 183 ? -5.421 -4.540 -2.993 1.00 91.38 183 ARG A C 1
ATOM 1498 O O . ARG A 1 183 ? -5.509 -3.394 -3.430 1.00 91.38 183 ARG A O 1
ATOM 1505 N N . THR A 1 184 ? -4.514 -4.922 -2.096 1.00 86.88 184 THR A N 1
ATOM 1506 C CA . THR A 1 184 ? -3.511 -4.005 -1.537 1.00 86.88 184 THR A CA 1
ATOM 1507 C C . THR A 1 184 ? -2.569 -3.510 -2.629 1.00 86.88 184 THR A C 1
ATOM 1509 O O . THR A 1 184 ? -2.513 -2.302 -2.851 1.00 86.88 184 THR A O 1
ATOM 1512 N N . ILE A 1 185 ? -1.990 -4.407 -3.438 1.00 85.94 185 ILE A N 1
ATOM 1513 C CA . ILE A 1 185 ? -1.125 -4.043 -4.577 1.00 85.94 185 ILE A CA 1
ATOM 1514 C C . ILE A 1 185 ? -1.855 -3.116 -5.558 1.00 85.94 185 ILE A C 1
ATOM 1516 O O . ILE A 1 185 ? -1.282 -2.159 -6.081 1.00 85.94 185 ILE A O 1
ATOM 1520 N N . LYS A 1 186 ? -3.141 -3.367 -5.838 1.00 85.25 186 LYS A N 1
ATOM 1521 C CA . LYS A 1 186 ? -3.914 -2.521 -6.758 1.00 85.25 186 LYS A CA 1
ATOM 1522 C C . LYS A 1 186 ? -4.156 -1.125 -6.188 1.00 85.25 186 LYS A C 1
ATOM 1524 O O . LYS A 1 186 ? -4.097 -0.170 -6.962 1.00 85.25 186 LYS A O 1
ATOM 1529 N N . ILE A 1 187 ? -4.433 -1.014 -4.888 1.00 80.75 187 ILE A N 1
ATOM 1530 C CA . ILE A 1 187 ? -4.631 0.264 -4.191 1.00 80.75 187 ILE A CA 1
ATOM 1531 C C . ILE A 1 187 ? -3.311 1.043 -4.133 1.00 80.75 187 ILE A C 1
ATOM 1533 O O . ILE A 1 187 ? -3.277 2.205 -4.532 1.00 80.75 187 ILE A O 1
ATOM 1537 N N . GLU A 1 188 ? -2.217 0.400 -3.735 1.00 77.25 188 GLU A N 1
ATOM 1538 C CA . GLU A 1 188 ? -0.883 1.010 -3.660 1.00 77.25 188 GLU A CA 1
ATOM 1539 C C . GLU A 1 188 ? -0.376 1.425 -5.047 1.00 77.25 188 GLU A C 1
ATOM 1541 O O . GLU A 1 188 ? 0.028 2.567 -5.280 1.00 77.25 188 GLU A O 1
ATOM 1546 N N . GLY A 1 189 ? -0.504 0.532 -6.030 1.00 76.25 189 GLY A N 1
ATOM 1547 C CA . GLY A 1 189 ? -0.126 0.793 -7.414 1.00 76.25 189 GLY A CA 1
ATOM 1548 C C . GLY A 1 189 ? -1.011 1.826 -8.116 1.00 76.25 189 GLY A C 1
ATOM 1549 O O . GLY A 1 189 ? -0.641 2.308 -9.189 1.00 76.25 189 GLY A O 1
ATOM 1550 N N . LEU A 1 190 ? -2.186 2.169 -7.574 1.00 71.88 190 LEU A N 1
ATOM 1551 C CA . LEU A 1 190 ? -3.014 3.249 -8.116 1.00 71.88 190 LEU A CA 1
ATOM 1552 C C . LEU A 1 190 ? -2.327 4.601 -7.896 1.00 71.88 190 LEU A C 1
ATOM 1554 O O . LEU A 1 190 ? -2.205 5.366 -8.848 1.00 71.88 190 LEU A O 1
ATOM 1558 N N . ALA A 1 191 ? -1.798 4.838 -6.691 1.00 66.31 191 ALA A N 1
ATOM 1559 C CA . ALA A 1 191 ? -1.086 6.068 -6.347 1.00 66.31 191 ALA A CA 1
ATOM 1560 C C . ALA A 1 191 ? 0.173 6.271 -7.208 1.00 66.31 191 ALA A C 1
ATOM 1562 O O . ALA A 1 191 ? 0.467 7.390 -7.635 1.00 66.31 191 ALA A O 1
ATOM 1563 N N . HIS A 1 192 ? 0.894 5.186 -7.513 1.00 68.00 192 HIS A N 1
ATOM 1564 C CA . HIS A 1 192 ? 2.054 5.234 -8.407 1.00 68.00 192 HIS A CA 1
ATOM 1565 C C . HIS A 1 192 ? 1.681 5.548 -9.862 1.00 68.00 192 HIS A C 1
ATOM 1567 O O . HIS A 1 192 ? 2.402 6.290 -10.523 1.00 68.00 192 HIS A O 1
ATOM 1573 N N . ARG A 1 193 ? 0.568 5.003 -10.374 1.00 68.00 193 ARG A N 1
ATOM 1574 C CA . ARG A 1 193 ? 0.186 5.136 -11.793 1.00 68.00 193 ARG A CA 1
ATOM 1575 C C . ARG A 1 193 ? -0.464 6.466 -12.134 1.00 68.00 193 ARG A C 1
ATOM 1577 O O . ARG A 1 193 ? -0.211 7.001 -13.207 1.00 68.00 193 ARG A O 1
ATOM 1584 N N . THR A 1 194 ? -1.324 6.976 -11.261 1.00 69.19 194 THR A N 1
ATOM 1585 C CA . THR A 1 194 ? -2.037 8.232 -11.520 1.00 69.19 194 THR A CA 1
ATOM 1586 C C . THR A 1 194 ? -1.259 9.447 -11.029 1.00 69.19 194 THR A C 1
ATOM 1588 O O . THR A 1 194 ? -1.632 10.570 -11.351 1.00 69.19 194 THR A O 1
ATOM 1591 N N . GLY A 1 195 ? -0.225 9.243 -10.201 1.00 61.62 195 GLY A N 1
ATOM 1592 C CA . GLY A 1 195 ? 0.418 10.318 -9.443 1.00 61.62 195 GLY A CA 1
ATOM 1593 C C . GLY A 1 195 ? -0.527 10.999 -8.443 1.00 61.62 195 GLY A C 1
ATOM 1594 O O . GLY A 1 195 ? -0.112 11.926 -7.752 1.00 61.62 195 GLY A O 1
ATOM 1595 N N . ALA A 1 196 ? -1.779 10.540 -8.350 1.00 57.69 196 ALA A N 1
ATOM 1596 C CA . ALA A 1 196 ? -2.828 11.148 -7.560 1.00 57.69 196 ALA A CA 1
ATOM 1597 C C . ALA A 1 196 ? -2.926 10.420 -6.220 1.00 57.69 196 ALA A C 1
ATOM 1599 O O . ALA A 1 196 ? -3.335 9.260 -6.145 1.00 57.69 196 ALA A O 1
ATOM 1600 N N . GLN A 1 197 ? -2.557 11.119 -5.153 1.00 56.59 197 GLN A N 1
ATOM 1601 C CA . GLN A 1 197 ? -2.911 10.729 -3.796 1.00 56.59 197 GLN A CA 1
ATOM 1602 C C . GLN A 1 197 ? -4.230 11.425 -3.467 1.00 56.59 197 GLN A C 1
ATOM 1604 O O . GLN A 1 197 ? -4.288 12.651 -3.426 1.00 56.59 197 GLN A O 1
ATOM 1609 N N . PHE A 1 198 ? -5.307 10.658 -3.294 1.00 58.81 198 PHE A N 1
ATOM 1610 C CA . PHE A 1 198 ? -6.604 11.209 -2.914 1.00 58.81 198 PHE A CA 1
ATOM 1611 C C . PHE A 1 198 ? -6.938 10.797 -1.485 1.00 58.81 198 PHE A C 1
ATOM 1613 O O . PHE A 1 198 ? -6.771 9.643 -1.094 1.00 58.81 198 PHE A O 1
ATOM 1620 N N . VAL A 1 199 ? -7.450 11.746 -0.714 1.00 62.34 199 VAL A N 1
ATOM 1621 C CA . VAL A 1 199 ? -8.133 11.478 0.548 1.00 62.34 199 VAL A CA 1
ATOM 1622 C C . VAL A 1 199 ? -9.561 11.961 0.356 1.00 62.34 199 VAL A C 1
ATOM 1624 O O . VAL A 1 199 ? -9.803 13.149 0.162 1.00 62.34 199 VAL A O 1
ATOM 1627 N N . GLY A 1 200 ? -10.505 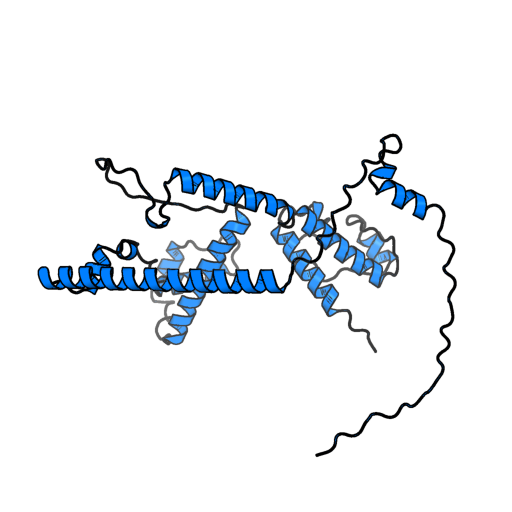11.023 0.323 1.00 63.16 200 GLY A N 1
ATOM 1628 C CA . GLY A 1 200 ? -11.923 11.321 0.149 1.00 63.16 200 GLY A CA 1
ATOM 1629 C C . GLY A 1 200 ? -12.650 11.275 1.485 1.00 63.16 200 GLY A C 1
ATOM 1630 O O . GLY A 1 200 ? -12.743 10.212 2.093 1.00 63.16 200 GLY A O 1
ATOM 1631 N N . PHE A 1 201 ? -13.204 12.405 1.920 1.00 65.94 201 PHE A N 1
ATOM 1632 C CA . PHE A 1 201 ? -14.153 12.450 3.030 1.00 65.94 201 PHE A CA 1
ATOM 1633 C C . PHE A 1 201 ? -15.564 12.525 2.453 1.00 65.94 201 PHE A C 1
ATOM 1635 O O . PHE A 1 201 ? -15.890 13.460 1.728 1.00 65.94 201 PHE A O 1
ATOM 1642 N N . MET A 1 202 ? -16.401 11.537 2.756 1.00 61.44 202 MET A N 1
ATOM 1643 C CA . MET A 1 202 ? -17.803 11.526 2.342 1.00 61.44 202 MET A CA 1
ATOM 1644 C C . MET A 1 202 ? -18.686 11.610 3.582 1.00 61.44 202 MET A C 1
ATOM 1646 O O . MET A 1 202 ? -18.711 10.680 4.387 1.00 61.44 202 MET A O 1
ATOM 1650 N N . SER A 1 203 ? -19.421 12.711 3.733 1.00 60.84 203 SER A N 1
ATOM 1651 C CA . SER A 1 203 ? -20.514 12.812 4.699 1.00 60.84 203 SER A CA 1
ATOM 1652 C C . SER A 1 203 ? -21.834 12.541 3.987 1.00 60.84 203 SER A C 1
ATOM 1654 O O . SER A 1 203 ? -22.151 13.186 2.990 1.00 60.84 203 SER A O 1
ATOM 1656 N N . ARG A 1 204 ? -22.622 11.600 4.505 1.00 56.84 204 ARG A N 1
ATOM 1657 C CA . ARG A 1 204 ? -24.048 11.524 4.182 1.00 56.84 204 ARG A CA 1
ATOM 1658 C C . ARG A 1 204 ? -24.787 12.417 5.173 1.00 56.84 204 ARG A C 1
ATOM 1660 O O . ARG A 1 204 ? -24.869 12.047 6.339 1.00 56.84 204 ARG A O 1
ATOM 1667 N N . SER A 1 205 ? -25.282 13.559 4.711 1.00 59.06 205 SER A N 1
ATOM 1668 C CA . SER A 1 205 ? -26.259 14.376 5.435 1.00 59.06 205 SER A CA 1
ATOM 1669 C C . SER A 1 205 ? -27.618 14.276 4.745 1.00 59.06 205 SER A C 1
ATOM 1671 O O . SER A 1 205 ? -27.694 14.015 3.541 1.00 59.06 205 SER A O 1
ATOM 1673 N N . ASP A 1 206 ? -28.684 14.442 5.522 1.00 68.56 206 ASP A N 1
ATOM 1674 C CA . ASP A 1 206 ? -30.029 14.640 4.986 1.00 68.56 206 ASP A CA 1
ATOM 1675 C C . ASP A 1 206 ? -30.138 16.050 4.373 1.00 68.56 206 ASP A C 1
ATOM 1677 O O . ASP A 1 206 ? -29.400 16.958 4.761 1.00 68.56 206 ASP A O 1
ATOM 1681 N N . ILE A 1 207 ? -31.033 16.244 3.401 1.00 70.69 207 ILE A N 1
ATOM 1682 C CA . ILE A 1 207 ? -31.255 17.547 2.749 1.00 70.69 207 ILE A CA 1
ATOM 1683 C C . ILE A 1 207 ? -31.774 18.618 3.717 1.00 70.69 207 ILE A C 1
ATOM 1685 O O . ILE A 1 207 ? -31.614 19.808 3.454 1.00 70.69 207 ILE A O 1
ATOM 1689 N N . HIS A 1 208 ? -32.379 18.206 4.830 1.00 76.00 208 HIS A N 1
ATOM 1690 C CA . HIS A 1 208 ? -32.888 19.104 5.863 1.00 76.00 208 HIS A CA 1
ATOM 1691 C C . HIS A 1 208 ? -31.920 19.291 7.034 1.00 76.00 208 HIS A C 1
ATOM 1693 O O . HIS A 1 208 ? -32.245 19.991 7.993 1.00 76.00 208 HIS A O 1
ATOM 1699 N N . ASP A 1 209 ? -30.735 18.687 6.975 1.00 71.56 209 ASP A N 1
ATOM 1700 C CA . ASP A 1 209 ? -29.777 18.759 8.067 1.00 71.56 209 ASP A CA 1
ATOM 1701 C C . ASP A 1 209 ? -28.971 20.068 7.988 1.00 71.56 209 ASP A C 1
ATOM 1703 O O . ASP A 1 209 ? -28.117 20.252 7.122 1.00 71.56 209 ASP A O 1
ATOM 1707 N N . THR A 1 210 ? -29.235 21.005 8.903 1.00 69.31 210 THR A N 1
ATOM 1708 C CA . THR A 1 210 ? -28.500 22.282 9.029 1.00 69.31 210 THR A CA 1
ATOM 1709 C C . THR A 1 210 ? -27.117 22.127 9.672 1.00 69.31 210 THR A C 1
ATOM 1711 O O . THR A 1 210 ? -26.446 23.121 9.965 1.00 69.31 210 THR A O 1
ATOM 1714 N N . PHE A 1 211 ? -26.675 20.897 9.936 1.00 62.81 211 PHE A N 1
ATOM 1715 C CA . PHE A 1 211 ? -25.402 20.641 10.593 1.00 62.81 211 PHE A CA 1
ATOM 1716 C C . PHE A 1 211 ? -24.224 20.950 9.662 1.00 62.81 211 PHE A C 1
ATOM 1718 O O . PHE A 1 211 ? -24.082 20.367 8.588 1.00 62.81 211 PHE A O 1
ATOM 1725 N N . GLN A 1 212 ? -23.315 21.829 10.094 1.00 59.72 212 GLN A N 1
ATOM 1726 C CA . GLN A 1 212 ? -22.016 21.944 9.434 1.00 59.72 212 GLN A CA 1
ATOM 1727 C C . GLN A 1 212 ? -21.213 20.664 9.710 1.00 59.72 212 GLN A C 1
ATOM 1729 O O . GLN A 1 212 ? -20.979 20.347 10.883 1.00 59.72 212 GLN A O 1
ATOM 1734 N N . PRO A 1 213 ? -20.762 19.926 8.677 1.00 58.56 213 PRO A N 1
ATOM 1735 C CA . PRO A 1 213 ? -19.997 18.706 8.872 1.00 58.56 213 PRO A CA 1
ATOM 1736 C C . PRO A 1 213 ? -18.662 19.051 9.534 1.00 58.56 213 PRO A C 1
ATOM 1738 O O . PRO A 1 213 ? -17.705 19.504 8.907 1.00 58.56 213 PRO A O 1
ATOM 1741 N N . THR A 1 214 ? -18.601 18.839 10.842 1.00 57.75 214 THR A N 1
ATOM 1742 C CA . THR A 1 214 ? -17.361 18.856 11.605 1.00 57.75 214 THR A CA 1
ATOM 1743 C C . THR A 1 214 ? -16.809 17.438 11.594 1.00 57.75 214 THR A C 1
ATOM 1745 O O . THR A 1 214 ? -17.444 16.498 12.072 1.00 57.75 214 THR A O 1
ATOM 1748 N N . LEU A 1 215 ? -15.616 17.259 11.021 1.00 57.88 215 LEU A N 1
ATOM 1749 C CA . LEU A 1 215 ? -14.881 15.994 11.067 1.00 57.88 215 LEU A CA 1
ATOM 1750 C C . LEU A 1 215 ? -14.352 15.794 12.495 1.00 57.88 215 LEU A C 1
ATOM 1752 O O . LEU A 1 215 ? -13.183 16.020 12.802 1.00 57.88 215 LEU A O 1
ATOM 1756 N N . ARG A 1 216 ? -15.250 15.370 13.393 1.00 54.28 216 ARG A N 1
ATOM 1757 C CA . ARG A 1 216 ? -14.974 15.189 14.827 1.00 54.28 216 ARG A CA 1
ATOM 1758 C C . ARG A 1 216 ? -13.815 14.234 15.110 1.00 54.28 216 ARG A C 1
ATOM 1760 O O . ARG A 1 216 ? -13.166 14.402 16.132 1.00 54.28 216 ARG A O 1
ATOM 1767 N N . ILE A 1 217 ? -13.515 13.302 14.200 1.00 54.25 217 ILE A N 1
ATOM 1768 C CA . ILE A 1 217 ? -12.409 12.335 14.341 1.00 54.25 217 ILE A CA 1
ATOM 1769 C C . ILE A 1 217 ? -11.058 13.036 14.537 1.00 54.25 217 ILE A C 1
ATOM 1771 O O . ILE A 1 217 ? -10.170 12.483 15.174 1.00 54.25 217 ILE A O 1
ATOM 1775 N N . VAL A 1 218 ? -10.905 14.262 14.032 1.00 58.50 218 VAL A N 1
ATOM 1776 C CA . VAL A 1 218 ? -9.632 14.990 14.081 1.00 58.50 218 VAL A CA 1
ATOM 1777 C C . VAL A 1 218 ? -9.708 16.208 15.016 1.00 58.50 218 VAL A C 1
ATOM 1779 O O . VAL A 1 218 ? -8.709 16.889 15.223 1.00 58.50 218 VAL A O 1
ATOM 1782 N N . GLY A 1 219 ? -10.884 16.506 15.588 1.00 68.06 219 GLY A N 1
ATOM 1783 C CA . GLY A 1 219 ? -11.109 17.740 16.354 1.00 68.06 219 GLY A CA 1
ATOM 1784 C C . GLY A 1 219 ? -10.843 19.012 15.539 1.00 68.06 219 GLY A C 1
ATOM 1785 O O . GLY A 1 219 ? -10.587 20.065 16.108 1.00 68.06 219 GLY A O 1
ATOM 1786 N N . MET A 1 220 ? -10.858 18.903 14.208 1.00 73.19 220 MET A N 1
ATOM 1787 C CA . MET A 1 220 ? -10.530 19.977 13.276 1.00 73.19 220 MET A CA 1
ATOM 1788 C C . MET A 1 220 ? -11.740 20.270 12.397 1.00 73.19 220 MET A C 1
ATOM 1790 O O . MET A 1 220 ? -12.475 19.370 11.978 1.00 73.19 220 MET A O 1
ATOM 1794 N N . SER A 1 221 ? -11.941 21.546 12.097 1.00 77.06 221 SER A N 1
ATOM 1795 C CA . SER A 1 221 ? -12.905 21.971 11.088 1.00 77.06 221 SER A CA 1
ATOM 1796 C C . SER A 1 221 ? -12.495 21.456 9.702 1.00 77.06 221 SER A C 1
ATOM 1798 O O . SER A 1 221 ? -11.313 21.249 9.417 1.00 77.06 221 SER A O 1
ATOM 1800 N N . ALA A 1 222 ? -13.462 21.291 8.794 1.00 70.25 222 ALA A N 1
ATOM 1801 C CA . ALA A 1 222 ? -13.175 20.892 7.412 1.00 70.25 222 ALA A CA 1
ATOM 1802 C C . ALA A 1 222 ? -12.164 21.838 6.731 1.00 70.25 222 ALA A C 1
ATOM 1804 O O . ALA A 1 222 ? -11.293 21.392 5.985 1.00 70.25 222 ALA A O 1
ATOM 1805 N N . LYS A 1 223 ? -12.222 23.139 7.055 1.00 72.38 223 LYS A N 1
ATOM 1806 C CA . LYS A 1 223 ? -11.271 24.150 6.576 1.00 72.38 223 LYS A CA 1
ATOM 1807 C C . LYS A 1 223 ? -9.853 23.905 7.098 1.00 72.38 223 LYS A C 1
ATOM 1809 O O . LYS A 1 223 ? -8.903 24.003 6.332 1.00 72.38 223 LYS A O 1
ATOM 1814 N N . GLU A 1 224 ? -9.693 23.565 8.374 1.00 78.44 224 GLU A N 1
ATOM 1815 C CA . GLU A 1 224 ? -8.379 23.236 8.943 1.00 78.44 224 GLU A CA 1
ATOM 1816 C C . GLU A 1 224 ? -7.802 21.950 8.359 1.00 78.44 224 GLU A C 1
ATOM 1818 O O . GLU A 1 224 ? -6.599 21.889 8.116 1.00 78.44 224 GLU A O 1
ATOM 1823 N N . ILE A 1 225 ? -8.645 20.945 8.099 1.00 79.44 225 ILE A N 1
ATOM 1824 C CA . ILE A 1 225 ? -8.225 19.712 7.424 1.00 79.44 225 ILE A CA 1
ATOM 1825 C C . ILE A 1 225 ? -7.747 20.031 6.012 1.00 79.44 225 ILE A C 1
ATOM 1827 O O . ILE A 1 225 ? -6.665 19.588 5.649 1.00 79.44 225 ILE A O 1
ATOM 1831 N N . LEU A 1 226 ? -8.486 20.844 5.252 1.00 75.00 226 LEU A N 1
ATOM 1832 C CA . LEU A 1 226 ? -8.061 21.288 3.923 1.00 75.00 226 LEU A CA 1
ATOM 1833 C C . LEU A 1 226 ? -6.728 22.036 3.970 1.00 75.00 226 LEU A C 1
ATOM 1835 O O . LEU A 1 226 ? -5.825 21.681 3.227 1.00 75.00 226 LEU A O 1
ATOM 1839 N N . VAL A 1 227 ? -6.556 22.994 4.885 1.00 81.00 227 VAL A N 1
ATOM 1840 C CA . VAL A 1 227 ? -5.295 23.747 5.028 1.00 81.00 227 VAL A CA 1
ATOM 1841 C C . VAL A 1 227 ? -4.138 22.839 5.448 1.00 81.00 227 VAL A C 1
ATOM 1843 O O . VAL A 1 227 ? -3.012 23.012 4.987 1.00 81.00 227 VAL A O 1
ATOM 1846 N N . LYS A 1 228 ? -4.369 21.869 6.340 1.00 81.56 228 LYS A N 1
ATOM 1847 C CA . LYS A 1 228 ? -3.329 20.911 6.741 1.00 81.56 228 LYS A CA 1
ATOM 1848 C C . LYS A 1 228 ? -3.018 19.907 5.646 1.00 81.56 228 LYS A C 1
ATOM 1850 O O . LYS A 1 228 ? -1.855 19.555 5.502 1.00 81.56 228 LYS A O 1
ATOM 1855 N N . PHE A 1 229 ? -4.016 19.471 4.888 1.00 76.38 229 PHE A N 1
ATOM 1856 C CA . PHE A 1 229 ? -3.833 18.601 3.736 1.00 76.38 229 PHE A CA 1
ATOM 1857 C C . PHE A 1 229 ? -3.090 19.333 2.622 1.00 76.38 229 PHE A C 1
ATOM 1859 O O . PHE A 1 229 ? -2.123 18.803 2.104 1.00 76.38 229 PHE A O 1
ATOM 1866 N N . GLU A 1 230 ? -3.440 20.585 2.336 1.00 74.06 230 GLU A N 1
ATOM 1867 C CA . GLU A 1 230 ? -2.702 21.454 1.420 1.00 74.06 230 GLU A CA 1
ATOM 1868 C C . GLU A 1 230 ? -1.257 21.634 1.891 1.00 74.06 230 GLU A C 1
ATOM 1870 O O . GLU A 1 230 ? -0.335 21.393 1.126 1.00 74.06 230 GLU A O 1
ATOM 1875 N N . LYS A 1 231 ? -1.025 21.948 3.173 1.00 76.88 231 LYS A N 1
ATOM 1876 C CA . LYS A 1 231 ? 0.332 22.006 3.744 1.00 76.88 231 LYS A CA 1
ATOM 1877 C C . LYS A 1 231 ? 1.065 20.672 3.657 1.00 76.88 231 LYS A C 1
ATOM 1879 O O . LYS A 1 231 ? 2.264 20.680 3.410 1.00 76.88 231 LYS A O 1
ATOM 1884 N N . PHE A 1 232 ? 0.379 19.552 3.870 1.00 79.69 232 PHE A N 1
ATOM 1885 C CA . PHE A 1 232 ? 0.944 18.215 3.734 1.00 79.69 232 PHE A CA 1
ATOM 1886 C C . PHE A 1 232 ? 1.341 17.956 2.284 1.00 79.69 232 PHE A C 1
ATOM 1888 O O . PHE A 1 232 ? 2.497 17.643 2.047 1.00 79.69 232 PHE A O 1
ATOM 1895 N N . CYS A 1 233 ? 0.448 18.180 1.320 1.00 67.19 233 CYS A N 1
ATOM 1896 C CA . CYS A 1 233 ? 0.731 18.069 -0.107 1.00 67.19 233 CYS A CA 1
ATOM 1897 C C . CYS A 1 233 ? 1.855 19.013 -0.537 1.00 67.19 233 CYS A C 1
ATOM 1899 O O . CYS A 1 233 ? 2.716 18.591 -1.294 1.00 67.19 233 CYS A O 1
ATOM 1901 N N . CYS A 1 234 ? 1.905 20.242 -0.017 1.00 67.75 234 CYS A N 1
ATOM 1902 C CA . CYS A 1 234 ? 2.969 21.209 -0.285 1.00 67.75 234 CYS A CA 1
ATOM 1903 C C . CYS A 1 234 ? 4.311 20.799 0.351 1.00 67.75 234 CYS A C 1
ATOM 1905 O O . CYS A 1 234 ? 5.371 20.969 -0.246 1.00 67.75 234 CYS A O 1
ATOM 1907 N N . ALA A 1 235 ? 4.299 20.220 1.554 1.00 71.19 235 ALA A N 1
ATOM 1908 C CA . ALA A 1 235 ? 5.494 19.664 2.192 1.00 71.19 235 ALA A CA 1
ATOM 1909 C C . ALA A 1 235 ? 5.976 18.395 1.470 1.00 71.19 235 ALA A C 1
ATOM 1911 O O . ALA A 1 235 ? 7.172 18.191 1.289 1.00 71.19 235 ALA A O 1
ATOM 1912 N N . GLN A 1 236 ? 5.046 17.571 0.991 1.00 58.12 236 GLN A N 1
ATOM 1913 C CA . GLN A 1 236 ? 5.336 16.404 0.168 1.00 58.12 236 GLN A CA 1
ATOM 1914 C C . GLN A 1 236 ? 5.774 16.805 -1.248 1.00 58.12 236 GLN A C 1
ATOM 1916 O O . GLN A 1 236 ? 6.582 16.100 -1.841 1.00 58.12 236 GLN A O 1
ATOM 1921 N N . SER A 1 237 ? 5.309 17.943 -1.778 1.00 53.44 237 SER A N 1
ATOM 1922 C CA . SER A 1 237 ? 5.773 18.500 -3.053 1.00 53.44 237 SER A CA 1
ATOM 1923 C C . SER A 1 237 ? 7.175 19.089 -2.952 1.00 53.44 237 SER A C 1
ATOM 1925 O O . SER A 1 237 ? 7.895 19.089 -3.941 1.00 53.44 237 SER A O 1
ATOM 1927 N N . LEU A 1 238 ? 7.615 19.518 -1.764 1.00 50.47 238 LEU A N 1
ATOM 1928 C CA . LEU A 1 238 ? 9.035 19.801 -1.527 1.00 50.47 238 LEU A CA 1
ATOM 1929 C C . LEU A 1 238 ? 9.875 18.510 -1.583 1.00 50.47 238 LEU A C 1
ATOM 1931 O O . LEU A 1 238 ? 10.967 18.535 -2.139 1.00 50.47 238 LEU A O 1
ATOM 1935 N N . ASN A 1 239 ? 9.318 17.373 -1.145 1.00 48.91 239 ASN A N 1
ATOM 1936 C CA . ASN A 1 239 ? 9.898 16.037 -1.355 1.00 48.91 239 ASN A CA 1
ATOM 1937 C C . ASN A 1 239 ? 9.660 15.470 -2.770 1.00 48.91 239 ASN A C 1
ATOM 1939 O O . ASN A 1 239 ? 10.139 14.379 -3.066 1.00 48.91 239 ASN A O 1
ATOM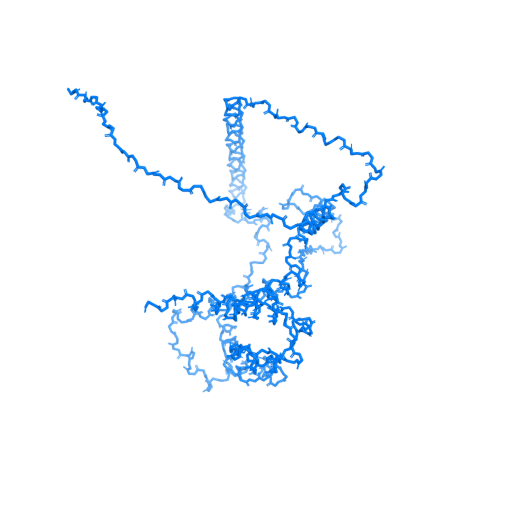 1943 N N . MET A 1 240 ? 8.947 16.161 -3.672 1.00 46.12 240 MET A N 1
ATOM 1944 C CA . MET A 1 240 ? 8.870 15.723 -5.075 1.00 46.12 240 MET A CA 1
ATOM 1945 C C . MET A 1 240 ? 10.177 15.955 -5.830 1.00 46.12 240 MET A C 1
ATOM 1947 O O . MET A 1 240 ? 10.380 15.305 -6.846 1.00 46.12 240 MET A O 1
ATOM 1951 N N . ASN A 1 241 ? 11.071 16.805 -5.316 1.00 49.59 241 ASN A N 1
ATOM 1952 C CA . ASN A 1 241 ? 12.441 16.899 -5.820 1.00 49.59 241 ASN A CA 1
ATOM 1953 C C . ASN A 1 241 ? 13.298 15.679 -5.427 1.00 49.59 241 ASN A C 1
ATOM 1955 O O . ASN A 1 241 ? 14.229 15.360 -6.152 1.00 49.59 241 ASN A O 1
ATOM 1959 N N . ASP A 1 242 ? 12.961 14.982 -4.333 1.00 48.91 242 ASP A N 1
ATOM 1960 C CA . ASP A 1 242 ? 13.608 13.722 -3.914 1.00 48.91 242 ASP A CA 1
ATOM 1961 C C . ASP A 1 242 ? 12.884 12.481 -4.465 1.00 48.91 242 ASP A C 1
ATOM 1963 O O . ASP A 1 242 ? 13.334 11.344 -4.312 1.00 48.91 242 ASP A O 1
ATOM 1967 N N . ARG A 1 243 ? 11.723 12.675 -5.095 1.00 52.34 243 ARG A N 1
ATOM 1968 C CA . ARG A 1 243 ? 10.992 11.616 -5.780 1.00 52.34 243 ARG A CA 1
ATOM 1969 C C . ARG A 1 243 ? 11.677 11.425 -7.120 1.00 52.34 243 ARG A C 1
ATOM 1971 O O . ARG A 1 243 ? 11.289 12.118 -8.052 1.00 52.34 243 ARG A O 1
ATOM 1978 N N . GLU A 1 244 ? 12.677 10.536 -7.156 1.00 53.59 244 GLU A N 1
ATOM 1979 C CA . GLU A 1 244 ? 13.521 10.231 -8.323 1.00 53.59 244 GLU A CA 1
ATOM 1980 C C . GLU A 1 244 ? 12.772 10.536 -9.615 1.00 53.59 244 GLU A C 1
ATOM 1982 O O . GLU A 1 244 ? 11.858 9.799 -10.018 1.00 53.59 244 GLU A O 1
ATOM 1987 N N . ASP A 1 245 ? 13.079 11.693 -10.211 1.00 62.28 245 ASP A N 1
ATOM 1988 C CA . ASP A 1 245 ? 12.363 12.104 -11.402 1.00 62.28 245 ASP A CA 1
ATOM 1989 C C . ASP A 1 245 ? 12.629 11.002 -12.433 1.00 62.28 245 ASP A C 1
ATOM 1991 O O . ASP A 1 245 ? 13.681 10.362 -12.474 1.00 62.28 245 ASP A O 1
ATOM 1995 N N . SER A 1 246 ? 11.685 10.770 -13.330 1.00 62.38 246 SER A N 1
ATOM 1996 C CA . SER A 1 246 ? 11.898 9.896 -14.483 1.00 62.38 246 SER A CA 1
ATOM 1997 C C . SER A 1 246 ? 13.186 10.233 -15.260 1.00 62.38 246 SER A C 1
ATOM 1999 O O . SER A 1 246 ? 13.657 9.435 -16.073 1.00 62.38 246 SER A O 1
ATOM 2001 N N . LYS A 1 247 ? 13.716 11.452 -15.083 1.00 69.25 247 LYS A N 1
ATOM 2002 C CA . LYS A 1 247 ? 15.042 11.905 -15.512 1.00 69.25 247 LYS A CA 1
ATOM 2003 C C . LYS A 1 247 ? 16.173 11.272 -14.696 1.00 69.25 247 LYS A C 1
ATOM 2005 O O . LYS A 1 247 ? 17.077 10.736 -15.322 1.00 69.25 247 LYS A O 1
ATOM 2010 N N . ASP A 1 248 ? 16.091 11.253 -13.374 1.00 79.88 248 ASP A N 1
ATOM 2011 C CA . ASP A 1 248 ? 17.127 10.704 -12.496 1.00 79.88 248 ASP A CA 1
ATOM 2012 C C . ASP A 1 248 ? 17.286 9.202 -12.704 1.00 79.88 248 ASP A C 1
ATOM 2014 O O . ASP A 1 248 ? 18.390 8.745 -12.979 1.00 79.88 248 ASP A O 1
ATOM 2018 N N . VAL A 1 249 ? 16.183 8.444 -12.738 1.00 79.06 249 VAL A N 1
ATOM 2019 C CA . VAL A 1 249 ? 16.234 6.993 -13.010 1.00 79.06 249 VAL A CA 1
ATOM 2020 C C . VAL A 1 249 ? 16.867 6.708 -14.378 1.00 79.06 249 VAL A C 1
ATOM 2022 O O . VAL A 1 249 ? 17.620 5.750 -14.535 1.00 79.06 249 VAL A O 1
ATOM 2025 N N . ARG A 1 250 ? 16.611 7.555 -15.388 1.00 83.94 250 ARG A N 1
ATOM 2026 C CA . ARG A 1 250 ? 17.249 7.418 -16.711 1.00 83.94 250 ARG A CA 1
ATOM 2027 C C . ARG A 1 250 ? 18.746 7.670 -16.662 1.00 83.94 250 ARG A C 1
ATOM 2029 O O . ARG A 1 250 ? 19.483 6.922 -17.297 1.00 83.94 250 ARG A O 1
ATOM 2036 N N . VAL A 1 251 ? 19.163 8.736 -15.982 1.00 87.44 251 VAL A N 1
ATOM 2037 C CA . VAL A 1 251 ? 20.578 9.090 -15.842 1.00 87.44 251 VAL A CA 1
ATOM 2038 C C . VAL A 1 251 ? 21.299 7.964 -15.112 1.00 87.44 251 VAL A C 1
ATOM 2040 O O . VAL A 1 251 ? 22.258 7.431 -15.652 1.00 87.44 251 VAL A O 1
ATOM 2043 N N . GLN A 1 252 ? 20.745 7.486 -13.997 1.00 85.44 252 GLN A N 1
ATOM 2044 C CA . GLN A 1 252 ? 21.297 6.358 -13.249 1.00 85.44 252 GLN A CA 1
ATOM 2045 C C . GLN A 1 252 ? 21.387 5.073 -14.093 1.00 85.44 252 GLN A C 1
ATOM 2047 O O . GLN A 1 252 ? 22.429 4.425 -14.109 1.00 85.44 252 GLN A O 1
ATOM 2052 N N . CYS A 1 253 ? 20.341 4.710 -14.852 1.00 87.06 253 CYS A N 1
ATOM 2053 C CA . CYS A 1 253 ? 20.394 3.568 -15.780 1.00 87.06 253 CYS A CA 1
ATOM 2054 C C . CYS A 1 253 ? 21.523 3.716 -16.807 1.00 87.06 253 CYS A C 1
ATOM 2056 O O . CYS A 1 253 ? 22.260 2.769 -17.073 1.00 87.06 253 CYS A O 1
ATOM 2058 N N . MET A 1 254 ? 21.616 4.893 -17.430 1.00 91.25 254 MET A N 1
ATOM 2059 C CA . MET A 1 254 ? 22.603 5.166 -18.468 1.00 91.25 254 MET A CA 1
ATOM 2060 C C . MET A 1 254 ? 24.019 5.116 -17.895 1.00 91.25 254 MET A C 1
ATOM 2062 O O . MET A 1 254 ? 24.897 4.520 -18.515 1.00 91.25 254 MET A O 1
ATOM 2066 N N . ASP A 1 255 ? 24.218 5.683 -16.708 1.00 92.12 255 ASP A N 1
ATOM 2067 C CA . ASP A 1 255 ? 25.494 5.680 -16.004 1.00 92.12 255 ASP A CA 1
ATOM 2068 C C . ASP A 1 255 ? 25.908 4.263 -15.614 1.00 92.12 255 ASP A C 1
ATOM 2070 O O . ASP A 1 255 ? 27.057 3.903 -15.839 1.00 92.12 255 ASP A O 1
ATOM 2074 N N . LEU A 1 256 ? 24.983 3.420 -15.140 1.00 91.44 256 LEU A N 1
ATOM 2075 C CA . LEU A 1 256 ? 25.268 2.010 -14.853 1.00 91.44 256 LEU A CA 1
ATOM 2076 C C . LEU A 1 256 ? 25.665 1.234 -16.114 1.00 91.44 256 LEU A C 1
ATOM 2078 O O . LEU A 1 256 ? 26.658 0.509 -16.094 1.00 91.44 256 LEU A O 1
ATOM 2082 N N . ILE A 1 257 ? 24.937 1.398 -17.225 1.00 92.88 257 ILE A N 1
ATOM 2083 C CA . ILE A 1 257 ? 25.284 0.731 -18.491 1.00 92.88 257 ILE A CA 1
ATOM 2084 C C . ILE A 1 257 ? 26.666 1.191 -18.971 1.00 92.88 257 ILE A C 1
ATOM 2086 O O . ILE A 1 257 ? 27.503 0.364 -19.333 1.00 92.88 257 ILE A O 1
ATOM 2090 N N . LEU A 1 258 ? 26.927 2.501 -18.952 1.00 94.12 258 LEU A N 1
ATOM 2091 C CA . LEU A 1 258 ? 28.219 3.059 -19.348 1.00 94.12 258 LEU A CA 1
ATOM 2092 C C . LEU A 1 258 ? 29.337 2.586 -18.425 1.00 94.12 258 LEU A C 1
ATOM 2094 O O . LEU A 1 258 ? 30.388 2.191 -18.912 1.00 94.12 258 LEU A O 1
ATOM 2098 N N . GLN A 1 259 ? 29.123 2.591 -17.114 1.00 93.81 259 GLN A N 1
ATOM 2099 C CA . GLN A 1 259 ? 30.095 2.110 -16.140 1.00 93.81 259 GLN A CA 1
ATOM 2100 C C . GLN A 1 259 ? 30.416 0.631 -16.373 1.00 93.81 259 GLN A C 1
ATOM 2102 O O . GLN A 1 259 ? 31.588 0.267 -16.409 1.00 93.81 259 GLN A O 1
ATOM 2107 N N . GLY A 1 260 ? 29.401 -0.204 -16.610 1.00 90.88 260 GLY A N 1
ATOM 2108 C CA . GLY A 1 260 ? 29.582 -1.612 -16.962 1.00 90.88 260 GLY A CA 1
ATOM 2109 C C . GLY A 1 260 ? 30.409 -1.799 -18.231 1.00 90.88 260 GLY A C 1
ATOM 2110 O O . GLY A 1 260 ? 31.378 -2.554 -18.227 1.00 90.88 260 GLY A O 1
ATOM 2111 N N . LEU A 1 261 ? 30.082 -1.062 -19.297 1.00 92.94 261 LEU A N 1
ATOM 2112 C CA . LEU A 1 261 ? 30.839 -1.105 -20.549 1.00 92.94 261 LEU A CA 1
ATOM 2113 C C . LEU A 1 261 ? 32.290 -0.655 -20.353 1.00 92.94 261 LEU A C 1
ATOM 2115 O O . LEU A 1 261 ? 33.193 -1.377 -20.754 1.00 92.94 261 LEU A O 1
ATOM 2119 N N . ARG A 1 262 ? 32.524 0.480 -19.683 1.00 95.44 262 ARG A N 1
ATOM 2120 C CA . ARG A 1 262 ? 33.872 1.015 -19.407 1.00 95.44 262 ARG A CA 1
ATOM 2121 C C . ARG A 1 262 ? 34.717 0.048 -18.585 1.00 95.44 262 ARG A C 1
ATOM 2123 O O . ARG A 1 262 ? 35.909 -0.085 -18.836 1.00 95.44 262 ARG A O 1
ATOM 2130 N N . ASN A 1 263 ? 34.102 -0.642 -17.627 1.00 92.94 263 ASN A N 1
ATOM 2131 C CA . ASN A 1 263 ? 34.787 -1.644 -16.816 1.00 92.94 263 ASN A CA 1
ATOM 2132 C C . ASN A 1 263 ? 35.211 -2.867 -17.643 1.00 92.94 263 ASN A C 1
ATOM 2134 O O . ASN A 1 263 ? 36.262 -3.437 -17.373 1.00 92.94 263 ASN A O 1
ATOM 2138 N N . ILE A 1 264 ? 34.411 -3.273 -18.637 1.00 92.06 264 ILE A N 1
ATOM 2139 C CA . ILE A 1 264 ? 34.713 -4.431 -19.492 1.00 92.06 264 ILE A CA 1
ATOM 2140 C C . ILE A 1 264 ? 35.715 -4.064 -20.593 1.00 92.06 264 ILE A C 1
ATOM 2142 O O . ILE A 1 264 ? 36.646 -4.824 -20.840 1.00 92.06 264 ILE A O 1
ATOM 2146 N N . THR A 1 265 ? 35.536 -2.921 -21.259 1.00 94.88 265 THR A N 1
ATOM 2147 C CA . THR A 1 265 ? 36.395 -2.505 -22.379 1.00 94.88 265 THR A CA 1
ATOM 2148 C C . THR A 1 265 ? 37.705 -1.865 -21.922 1.00 94.88 265 THR A C 1
ATOM 2150 O O . THR A 1 265 ? 38.663 -1.829 -22.686 1.00 94.88 265 THR A O 1
ATOM 2153 N N . GLY A 1 266 ? 37.760 -1.345 -20.691 1.00 94.88 266 GLY A N 1
ATOM 2154 C CA . GLY A 1 266 ? 38.901 -0.596 -20.157 1.00 94.88 266 GLY A CA 1
ATOM 2155 C C . GLY A 1 266 ? 38.977 0.861 -20.632 1.00 94.88 266 GLY A C 1
ATOM 2156 O O . GLY A 1 266 ? 39.862 1.605 -20.208 1.00 94.88 266 GLY A O 1
ATOM 2157 N N . GLU A 1 267 ? 38.050 1.311 -21.481 1.00 96.31 267 GLU A N 1
ATOM 2158 C CA . GLU A 1 267 ? 38.055 2.670 -22.020 1.00 96.31 267 GLU A CA 1
ATOM 2159 C C . GLU A 1 267 ? 37.268 3.639 -21.141 1.00 96.31 267 GLU A C 1
ATOM 2161 O O . GLU A 1 267 ? 36.048 3.561 -21.039 1.00 96.31 267 GLU A O 1
ATOM 2166 N N . LYS A 1 268 ? 37.944 4.628 -20.548 1.00 94.50 268 LYS A N 1
ATOM 2167 C CA . LYS A 1 268 ? 37.310 5.598 -19.633 1.00 94.50 268 LYS A CA 1
ATOM 2168 C C . LYS A 1 268 ? 36.309 6.533 -20.323 1.00 94.50 268 LYS A C 1
ATOM 2170 O O . LYS A 1 268 ? 35.320 6.932 -19.712 1.00 94.50 268 LYS A O 1
ATOM 2175 N N . ASN A 1 269 ? 36.547 6.852 -21.596 1.00 94.44 269 ASN A N 1
ATOM 2176 C CA . ASN A 1 269 ? 35.795 7.862 -22.350 1.00 94.44 269 ASN A CA 1
ATOM 2177 C C . ASN A 1 269 ? 34.756 7.263 -23.307 1.00 94.44 269 ASN A C 1
ATOM 2179 O O . ASN A 1 269 ? 34.307 7.932 -24.238 1.00 94.44 269 ASN A O 1
ATOM 2183 N N . LEU A 1 270 ? 34.339 6.019 -23.067 1.00 95.88 270 LEU A N 1
ATOM 2184 C CA . LEU A 1 270 ? 33.333 5.364 -23.890 1.00 95.88 270 LEU A CA 1
ATOM 2185 C C . LEU A 1 270 ? 31.984 6.092 -23.773 1.00 95.88 270 LEU A C 1
ATOM 2187 O O . LEU A 1 270 ? 31.499 6.384 -22.667 1.00 95.88 270 LEU A O 1
ATOM 2191 N N . ARG A 1 271 ? 31.383 6.389 -24.932 1.00 94.12 271 ARG A N 1
ATOM 2192 C CA . ARG A 1 271 ? 30.061 7.009 -25.077 1.00 94.12 271 ARG A CA 1
ATOM 2193 C C . ARG A 1 271 ? 29.158 6.076 -25.872 1.00 94.12 271 ARG A C 1
ATOM 2195 O O . ARG A 1 271 ? 29.510 5.638 -26.958 1.00 94.12 271 ARG A O 1
ATOM 2202 N N . MET A 1 272 ? 27.968 5.806 -25.348 1.00 91.25 272 MET A N 1
ATOM 2203 C CA . MET A 1 272 ? 27.041 4.870 -25.976 1.00 91.25 272 MET A CA 1
ATOM 2204 C C . MET A 1 272 ? 26.221 5.552 -27.074 1.00 91.25 272 MET A C 1
ATOM 2206 O O . MET A 1 272 ? 25.459 6.485 -26.808 1.00 91.25 272 MET A O 1
ATOM 2210 N N . ASN A 1 273 ? 26.354 5.054 -28.303 1.00 95.31 273 ASN A N 1
ATOM 2211 C CA . ASN A 1 273 ? 25.503 5.413 -29.430 1.00 95.31 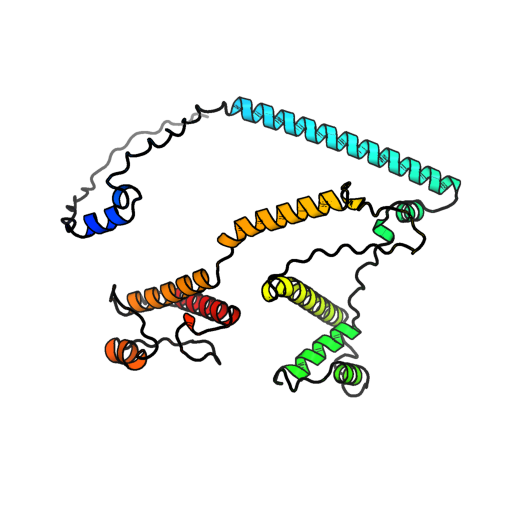273 ASN A CA 1
ATOM 2212 C C . ASN A 1 273 ? 24.613 4.220 -29.795 1.00 95.31 273 ASN A C 1
ATOM 2214 O O . ASN A 1 273 ? 25.080 3.233 -30.347 1.00 95.31 273 ASN A O 1
ATOM 2218 N N . TYR A 1 274 ? 23.318 4.313 -29.489 1.00 95.06 274 TYR A N 1
ATOM 2219 C CA . TYR A 1 274 ? 22.374 3.212 -29.710 1.00 95.06 274 TYR A CA 1
ATOM 2220 C C . TYR A 1 274 ? 22.112 2.923 -31.195 1.00 95.06 274 TYR A C 1
ATOM 2222 O O . TYR A 1 274 ? 21.762 1.797 -31.531 1.00 95.06 274 TYR A O 1
ATOM 2230 N N . VAL A 1 275 ? 22.271 3.913 -32.083 1.00 96.06 275 VAL A N 1
ATOM 2231 C CA . VAL A 1 275 ? 22.056 3.730 -33.532 1.00 96.06 275 VAL A CA 1
ATOM 2232 C C . VAL A 1 275 ? 23.198 2.925 -34.149 1.00 96.06 275 VAL A C 1
ATOM 2234 O O . VAL A 1 275 ? 22.957 2.039 -34.961 1.00 96.06 275 VAL A O 1
ATOM 2237 N N . ASN A 1 276 ? 24.424 3.187 -33.697 1.00 97.00 276 ASN A N 1
ATOM 2238 C CA . ASN A 1 276 ? 25.642 2.532 -34.172 1.00 97.00 276 ASN A CA 1
ATOM 2239 C C . ASN A 1 276 ? 26.148 1.471 -33.184 1.00 97.00 276 ASN A C 1
ATOM 2241 O O . ASN A 1 276 ? 27.330 1.148 -33.159 1.00 97.00 276 ASN A O 1
ATOM 2245 N N . TYR A 1 277 ? 25.269 0.943 -32.332 1.00 96.56 277 TYR A N 1
ATOM 2246 C CA . TYR A 1 277 ? 25.665 0.049 -31.245 1.00 96.56 277 TYR A CA 1
ATOM 2247 C C . TYR A 1 277 ? 26.428 -1.186 -31.749 1.00 96.56 277 TYR A C 1
ATOM 2249 O O . TYR A 1 277 ? 27.448 -1.567 -31.177 1.00 96.56 277 TYR A O 1
ATOM 2257 N N . GLU A 1 278 ? 25.963 -1.775 -32.851 1.00 96.50 278 GLU A N 1
ATOM 2258 C CA . GLU A 1 278 ? 26.576 -2.976 -33.417 1.00 96.50 278 GLU A CA 1
ATOM 2259 C C . GLU A 1 278 ? 28.003 -2.704 -33.915 1.00 96.50 278 GLU A C 1
ATOM 2261 O O . GLU A 1 278 ? 28.914 -3.481 -33.651 1.00 96.50 278 GLU A O 1
ATOM 2266 N N . THR A 1 279 ? 28.239 -1.577 -34.589 1.00 97.12 279 THR A N 1
ATOM 2267 C CA . THR A 1 279 ? 29.571 -1.242 -35.112 1.00 97.12 279 THR A CA 1
ATOM 2268 C C . THR A 1 279 ? 30.507 -0.771 -34.007 1.00 97.12 279 THR A C 1
ATOM 2270 O O . THR A 1 279 ? 31.630 -1.262 -33.895 1.00 97.12 279 THR A O 1
ATOM 2273 N N . ASP A 1 280 ? 30.035 0.151 -33.169 1.00 96.12 280 ASP A N 1
ATOM 2274 C CA . ASP A 1 280 ? 30.885 0.891 -32.237 1.00 96.12 280 ASP A CA 1
ATOM 2275 C C . ASP A 1 280 ? 31.170 0.080 -30.970 1.00 96.12 280 ASP A C 1
ATOM 2277 O O . ASP A 1 280 ? 32.212 0.262 -30.355 1.00 96.12 280 ASP A O 1
ATOM 2281 N N . ILE A 1 281 ? 30.270 -0.826 -30.570 1.00 95.19 281 ILE A N 1
ATOM 2282 C CA . ILE A 1 281 ? 30.428 -1.621 -29.345 1.00 95.19 281 ILE A CA 1
ATOM 2283 C C . ILE A 1 281 ? 30.694 -3.092 -29.662 1.00 95.19 281 ILE A C 1
ATOM 2285 O O . ILE A 1 281 ? 31.679 -3.654 -29.180 1.00 95.19 281 ILE A O 1
ATOM 2289 N N . VAL A 1 282 ? 29.858 -3.717 -30.496 1.00 94.94 282 VAL A N 1
ATOM 2290 C CA . VAL A 1 282 ? 29.962 -5.164 -30.745 1.00 94.94 282 VAL A CA 1
ATOM 2291 C C . VAL A 1 282 ? 31.144 -5.490 -31.655 1.00 94.94 282 VAL A C 1
ATOM 2293 O O . VAL A 1 282 ? 31.933 -6.372 -31.330 1.00 94.94 282 VAL A O 1
ATOM 2296 N N . VAL A 1 283 ? 31.313 -4.782 -32.772 1.00 95.00 283 VAL A N 1
ATOM 2297 C CA . VAL A 1 283 ? 32.425 -5.041 -33.700 1.00 95.00 283 VAL A CA 1
ATOM 2298 C C . VAL A 1 283 ? 33.739 -4.484 -33.159 1.00 95.00 283 VAL A C 1
ATOM 2300 O O . VAL A 1 283 ? 34.740 -5.192 -33.194 1.00 95.00 283 VAL A O 1
ATOM 2303 N N . HIS A 1 284 ? 33.748 -3.244 -32.660 1.00 96.12 284 HIS A N 1
ATOM 2304 C CA . HIS A 1 284 ? 34.993 -2.587 -32.252 1.00 96.12 284 HIS A CA 1
ATOM 2305 C C . HIS A 1 284 ? 35.550 -3.100 -30.918 1.00 96.12 284 HIS A C 1
ATOM 2307 O O . HIS A 1 284 ? 36.749 -3.347 -30.815 1.00 96.12 284 HIS A O 1
ATOM 2313 N N . HIS A 1 285 ? 34.693 -3.294 -29.909 1.00 94.12 285 HIS A N 1
ATOM 2314 C CA . HIS A 1 285 ? 35.129 -3.736 -28.580 1.00 94.12 285 HIS A CA 1
ATOM 2315 C C . HIS A 1 285 ? 34.851 -5.216 -28.303 1.00 94.12 285 HIS A C 1
ATOM 2317 O O . HIS A 1 285 ? 35.253 -5.714 -27.254 1.00 94.12 285 HIS A O 1
ATOM 2323 N N . HIS A 1 286 ? 34.173 -5.932 -29.208 1.00 95.12 286 HIS A N 1
ATOM 2324 C CA . HIS A 1 286 ? 33.797 -7.339 -29.020 1.00 95.12 286 HIS A CA 1
ATOM 2325 C C . HIS A 1 286 ? 32.946 -7.591 -27.762 1.00 95.12 286 HIS A C 1
ATOM 2327 O O . HIS A 1 286 ? 32.989 -8.673 -27.176 1.00 95.12 286 HIS A O 1
ATOM 2333 N N . VAL A 1 287 ? 32.140 -6.602 -27.354 1.00 93.00 287 VAL A N 1
ATOM 2334 C CA . VAL A 1 287 ? 31.241 -6.689 -26.193 1.00 93.00 287 VAL A CA 1
ATOM 2335 C C . VAL A 1 287 ? 29.791 -6.580 -26.646 1.00 93.00 287 VAL A C 1
ATOM 2337 O O . VAL A 1 287 ? 29.429 -5.670 -27.385 1.00 93.00 287 VAL A O 1
ATOM 2340 N N . LYS A 1 288 ? 28.932 -7.475 -26.148 1.00 94.25 288 LYS A N 1
ATOM 2341 C CA . LYS A 1 288 ? 27.487 -7.443 -26.387 1.00 94.25 288 LYS A CA 1
ATOM 2342 C C . LYS A 1 288 ? 26.717 -7.385 -25.069 1.00 94.25 288 LYS A C 1
ATOM 2344 O O . LYS A 1 288 ? 27.047 -8.079 -24.111 1.00 94.25 288 LYS A O 1
ATOM 2349 N N . ILE A 1 289 ? 25.692 -6.539 -25.024 1.00 92.38 289 ILE A N 1
ATOM 2350 C CA . ILE A 1 289 ? 24.764 -6.418 -23.903 1.00 92.38 289 ILE A CA 1
ATOM 2351 C C . ILE A 1 289 ? 23.698 -7.490 -24.101 1.00 92.38 289 ILE A C 1
ATOM 2353 O O . ILE A 1 289 ? 22.775 -7.330 -24.901 1.00 92.38 289 ILE A O 1
ATOM 2357 N N . ASP A 1 290 ? 23.838 -8.585 -23.364 1.00 88.75 290 ASP A N 1
ATOM 2358 C CA . ASP A 1 290 ? 22.836 -9.643 -23.303 1.00 88.75 290 ASP A CA 1
ATOM 2359 C C . ASP A 1 290 ? 21.895 -9.429 -22.108 1.00 88.75 290 ASP A C 1
ATOM 2361 O O . ASP A 1 290 ? 22.281 -8.864 -21.085 1.00 88.75 290 ASP A O 1
ATOM 2365 N N . GLY A 1 291 ? 20.648 -9.894 -22.230 1.00 85.25 291 GLY A N 1
ATOM 2366 C CA . GLY A 1 291 ? 19.638 -9.779 -21.169 1.00 85.25 291 GLY A CA 1
ATOM 2367 C C . GLY A 1 291 ? 18.752 -8.533 -21.243 1.00 85.25 291 GLY A C 1
ATOM 2368 O O . GLY A 1 291 ? 18.067 -8.216 -20.276 1.00 85.25 291 GLY A O 1
ATOM 2369 N N . TRP A 1 292 ? 18.715 -7.828 -22.377 1.00 87.94 292 TRP A N 1
ATOM 2370 C CA . TRP A 1 292 ? 17.735 -6.755 -22.566 1.00 87.94 292 TRP A CA 1
ATOM 2371 C C . TRP A 1 292 ? 16.297 -7.291 -22.404 1.00 87.94 292 TRP A C 1
ATOM 2373 O O . TRP A 1 292 ? 16.013 -8.390 -22.893 1.00 87.94 292 TRP A O 1
ATOM 2383 N N . PRO A 1 293 ? 15.370 -6.566 -21.744 1.00 85.12 293 PRO A N 1
ATOM 2384 C CA . PRO A 1 293 ? 14.046 -7.108 -21.462 1.00 85.12 293 PRO A CA 1
ATOM 2385 C C . PRO A 1 293 ? 13.278 -7.515 -22.726 1.00 85.12 293 PRO A C 1
ATOM 2387 O O . PRO A 1 293 ? 13.192 -6.764 -23.702 1.00 85.12 293 PRO A O 1
ATOM 2390 N N . ILE A 1 294 ? 12.663 -8.698 -22.677 1.00 84.25 294 ILE A N 1
ATOM 2391 C CA . ILE A 1 294 ? 11.899 -9.266 -23.793 1.00 84.25 294 ILE A CA 1
ATOM 2392 C C . ILE A 1 294 ? 10.714 -8.349 -24.130 1.00 84.25 294 ILE A C 1
ATOM 2394 O O . ILE A 1 294 ? 9.968 -7.917 -23.250 1.00 84.25 294 ILE A O 1
ATOM 2398 N N . GLY A 1 295 ? 10.535 -8.057 -25.421 1.00 86.06 295 GLY A N 1
ATOM 2399 C CA . GLY A 1 295 ? 9.448 -7.209 -25.919 1.00 86.06 295 GLY A CA 1
ATOM 2400 C C . GLY A 1 295 ? 9.722 -5.703 -25.850 1.00 86.06 295 GLY A C 1
ATOM 2401 O O . GLY A 1 295 ? 8.866 -4.921 -26.261 1.00 86.06 295 GLY A O 1
ATOM 2402 N N . ILE A 1 296 ? 10.900 -5.278 -25.379 1.00 87.56 296 ILE A N 1
ATOM 2403 C CA . ILE A 1 296 ? 11.344 -3.882 -25.462 1.00 87.56 296 ILE A CA 1
ATOM 2404 C C . ILE A 1 296 ? 12.368 -3.760 -26.589 1.00 87.56 296 ILE A C 1
ATOM 2406 O O . ILE A 1 296 ? 13.386 -4.449 -26.595 1.00 87.56 296 ILE A O 1
ATOM 2410 N N . LYS A 1 297 ? 12.117 -2.858 -27.543 1.00 92.25 297 LYS A N 1
ATOM 2411 C CA . LYS A 1 297 ? 13.085 -2.545 -28.600 1.00 92.25 297 LYS A CA 1
ATOM 2412 C C . LYS A 1 297 ? 14.373 -1.998 -27.973 1.00 92.25 297 LYS A C 1
ATOM 2414 O O . LYS A 1 297 ? 14.313 -1.162 -27.073 1.00 92.25 297 LYS A O 1
ATOM 2419 N N . PHE A 1 298 ? 15.529 -2.462 -28.440 1.00 93.75 298 PHE A N 1
ATOM 2420 C CA . PHE A 1 298 ? 16.822 -1.934 -28.008 1.00 93.75 298 PHE A CA 1
ATOM 2421 C C . PHE A 1 298 ? 17.031 -0.539 -28.613 1.00 93.75 298 PHE A C 1
ATOM 2423 O O . PHE A 1 298 ? 17.321 -0.395 -29.799 1.00 93.75 298 PHE A O 1
ATOM 2430 N N . GLU A 1 299 ? 16.800 0.500 -27.816 1.00 94.75 299 GLU A N 1
ATOM 2431 C CA . GLU A 1 299 ? 16.910 1.902 -28.219 1.00 94.75 299 GLU A CA 1
ATOM 2432 C C . GLU A 1 299 ? 17.332 2.780 -27.035 1.00 94.75 299 GLU A C 1
ATOM 2434 O O . GLU A 1 299 ? 17.378 2.326 -25.891 1.00 94.75 299 GLU A O 1
ATOM 2439 N N . SER A 1 300 ? 17.633 4.055 -27.300 1.00 91.94 300 SER A N 1
ATOM 2440 C CA . SER A 1 300 ? 17.991 5.007 -26.245 1.00 91.94 300 SER A CA 1
ATOM 2441 C C . SER A 1 300 ? 16.908 5.080 -25.166 1.00 91.94 300 SER A C 1
ATOM 2443 O O . SER A 1 300 ? 15.725 5.247 -25.466 1.00 91.94 300 SER A O 1
ATOM 2445 N N . LEU A 1 301 ? 17.322 5.070 -23.896 1.00 88.56 301 LEU A N 1
ATOM 2446 C CA . LEU A 1 301 ? 16.432 5.215 -22.736 1.00 88.56 301 LEU A CA 1
ATOM 2447 C C . LEU A 1 301 ? 15.568 6.489 -22.784 1.00 88.56 301 LEU A C 1
ATOM 2449 O O . LEU A 1 301 ? 14.488 6.541 -22.187 1.00 88.56 301 LEU A O 1
ATOM 2453 N N . SER A 1 302 ? 16.016 7.517 -23.511 1.00 86.69 302 SER A N 1
ATOM 2454 C CA . SER A 1 302 ? 15.249 8.741 -23.754 1.00 86.69 302 SER A CA 1
ATOM 2455 C C . SER A 1 302 ? 13.996 8.508 -24.602 1.00 86.69 302 SER A C 1
ATOM 2457 O O . SER A 1 302 ? 13.003 9.205 -24.396 1.00 86.69 302 SER A O 1
ATOM 2459 N N . ASN A 1 303 ? 14.012 7.512 -25.492 1.00 88.75 303 ASN A N 1
ATOM 2460 C CA . ASN A 1 303 ? 12.897 7.178 -26.382 1.00 88.75 303 ASN A CA 1
ATOM 2461 C C . ASN A 1 303 ? 11.840 6.292 -25.704 1.00 88.75 303 ASN A C 1
ATOM 2463 O O . ASN A 1 303 ? 10.676 6.299 -26.111 1.00 88.75 303 ASN A O 1
ATOM 2467 N N . LEU A 1 304 ? 12.195 5.606 -24.611 1.00 85.62 304 LEU A N 1
ATOM 2468 C CA . LEU A 1 304 ? 11.250 4.807 -23.833 1.00 85.62 304 LEU A CA 1
ATOM 2469 C C . LEU A 1 304 ? 10.232 5.718 -23.139 1.00 85.62 304 LEU A C 1
ATOM 2471 O O . LEU A 1 304 ? 10.555 6.380 -22.156 1.00 85.62 304 LEU A O 1
ATOM 2475 N N . LYS A 1 305 ? 8.985 5.752 -23.621 1.00 78.94 305 LYS A N 1
ATOM 2476 C CA . LYS A 1 305 ? 7.927 6.629 -23.074 1.00 78.94 305 LYS A CA 1
ATOM 2477 C C . LYS A 1 305 ? 7.396 6.190 -21.703 1.00 78.94 305 LYS A C 1
ATOM 2479 O O . LYS A 1 305 ? 6.821 7.001 -20.986 1.00 78.94 305 LYS A O 1
ATOM 2484 N N . ASN A 1 306 ? 7.565 4.921 -21.338 1.00 77.56 306 ASN A N 1
ATOM 2485 C CA . ASN A 1 306 ? 6.955 4.337 -20.146 1.00 77.56 306 ASN A CA 1
ATOM 2486 C C . ASN A 1 306 ? 7.968 4.222 -18.992 1.00 77.56 306 ASN A C 1
ATOM 2488 O O . ASN A 1 306 ? 8.988 3.547 -19.124 1.00 77.56 306 ASN A O 1
ATOM 2492 N N . LEU A 1 307 ? 7.661 4.848 -17.850 1.00 71.50 307 LEU A N 1
ATOM 2493 C CA . LEU A 1 307 ? 8.497 4.815 -16.645 1.00 71.50 307 LEU A CA 1
ATOM 2494 C C . LEU A 1 307 ? 8.697 3.392 -16.100 1.00 71.50 307 LEU A C 1
ATOM 2496 O O . LEU A 1 307 ? 9.805 3.051 -15.706 1.00 71.50 307 LEU A O 1
ATOM 2500 N N . LEU A 1 308 ? 7.668 2.539 -16.148 1.00 70.69 308 LEU A N 1
ATOM 2501 C CA . LEU A 1 308 ? 7.769 1.142 -15.701 1.00 70.69 308 LEU A CA 1
ATOM 2502 C C . LEU A 1 308 ? 8.778 0.342 -16.526 1.00 70.69 308 LEU A C 1
ATOM 2504 O O . LEU A 1 308 ? 9.472 -0.510 -15.983 1.00 70.69 308 LEU A O 1
ATOM 2508 N N . LEU A 1 309 ? 8.882 0.619 -17.828 1.00 76.56 309 LEU A N 1
ATOM 2509 C CA . LEU A 1 309 ? 9.876 -0.039 -18.676 1.00 76.56 309 LEU A CA 1
ATOM 2510 C C . LEU A 1 309 ? 11.296 0.402 -18.306 1.00 76.56 309 LEU A C 1
ATOM 2512 O O . LEU A 1 309 ? 12.199 -0.423 -18.306 1.00 76.56 309 LEU A O 1
ATOM 2516 N N . ARG A 1 310 ? 11.483 1.672 -17.929 1.00 77.19 310 ARG A N 1
ATOM 2517 C CA . ARG A 1 310 ? 12.781 2.190 -17.471 1.00 77.19 310 ARG A CA 1
ATOM 2518 C C . ARG A 1 310 ? 13.196 1.580 -16.135 1.00 77.19 310 ARG A C 1
ATOM 2520 O O . ARG A 1 310 ? 14.337 1.162 -16.010 1.00 77.19 310 ARG A O 1
ATOM 2527 N N . ILE A 1 311 ? 12.265 1.473 -15.185 1.00 75.56 311 ILE A N 1
ATOM 2528 C CA . ILE A 1 311 ? 12.514 0.831 -13.885 1.00 75.56 311 ILE A CA 1
ATOM 2529 C C . ILE A 1 311 ? 12.875 -0.647 -14.080 1.00 75.56 311 ILE A C 1
ATOM 2531 O O . ILE A 1 311 ? 13.864 -1.107 -13.530 1.00 75.56 311 ILE A O 1
ATOM 2535 N N . ARG A 1 312 ? 12.158 -1.378 -14.945 1.00 78.56 312 ARG A N 1
ATOM 2536 C CA . ARG A 1 312 ? 12.509 -2.777 -15.250 1.00 78.56 312 ARG A CA 1
ATOM 2537 C C . ARG A 1 312 ? 13.893 -2.927 -15.879 1.00 78.56 312 ARG A C 1
ATOM 2539 O O . ARG A 1 312 ? 14.600 -3.875 -15.563 1.00 78.56 312 ARG A O 1
ATOM 2546 N N . VAL A 1 313 ? 14.278 -2.016 -16.776 1.00 79.88 313 VAL A N 1
ATOM 2547 C CA . VAL A 1 313 ? 15.640 -2.001 -17.336 1.00 79.88 313 VAL A CA 1
ATOM 2548 C C . VAL A 1 313 ? 16.664 -1.712 -16.234 1.00 79.88 313 VAL A C 1
ATOM 2550 O O . VAL A 1 313 ? 17.686 -2.387 -16.188 1.00 79.88 313 VAL A O 1
ATOM 2553 N N . PHE A 1 314 ? 16.382 -0.772 -15.325 1.00 80.88 314 PHE A N 1
ATOM 2554 C CA . PHE A 1 314 ? 17.248 -0.456 -14.186 1.00 80.88 314 PHE A CA 1
ATOM 2555 C C . PHE A 1 314 ? 17.501 -1.671 -13.292 1.00 80.88 314 PHE A C 1
ATOM 2557 O O . PHE A 1 314 ? 18.653 -2.013 -13.036 1.00 80.88 314 PHE A O 1
ATOM 2564 N N . GLU A 1 315 ? 16.431 -2.338 -12.853 1.00 79.00 315 GLU A N 1
ATOM 2565 C CA . GLU A 1 315 ? 16.500 -3.507 -11.970 1.00 79.00 315 GLU A CA 1
ATOM 2566 C C . GLU A 1 315 ? 17.352 -4.619 -12.591 1.00 79.00 315 GLU A C 1
ATOM 2568 O O . GLU A 1 315 ? 18.242 -5.157 -11.934 1.00 79.00 315 GLU A O 1
ATOM 2573 N N . LEU A 1 316 ? 17.149 -4.894 -13.882 1.00 80.38 316 LEU A N 1
ATOM 2574 C CA . LEU A 1 316 ? 17.864 -5.944 -14.604 1.00 80.38 316 LEU A CA 1
ATOM 2575 C C . LEU A 1 316 ? 19.347 -5.591 -14.800 1.00 80.38 316 LEU A C 1
ATOM 2577 O O . LEU A 1 316 ? 20.222 -6.421 -14.557 1.00 80.38 316 LEU A O 1
ATOM 2581 N N . VAL A 1 317 ? 19.653 -4.343 -15.175 1.00 79.06 317 VAL A N 1
ATOM 2582 C CA . VAL A 1 317 ? 21.042 -3.862 -15.290 1.00 79.06 317 VAL A CA 1
ATOM 2583 C C . VAL A 1 317 ? 21.753 -3.957 -13.940 1.00 79.06 317 VAL A C 1
ATOM 2585 O O . VAL A 1 317 ? 22.880 -4.447 -13.874 1.00 79.06 317 VAL A O 1
ATOM 2588 N N . HIS A 1 318 ? 21.092 -3.541 -12.861 1.00 81.75 318 HIS A N 1
ATOM 2589 C CA . HIS A 1 318 ? 21.644 -3.592 -11.512 1.00 81.75 318 HIS A CA 1
ATOM 2590 C C . HIS A 1 318 ? 21.889 -5.037 -11.039 1.00 81.75 318 HIS A C 1
ATOM 2592 O O . HIS A 1 318 ? 22.937 -5.332 -10.461 1.00 81.75 318 HIS A O 1
ATOM 2598 N N . GLU A 1 319 ? 20.964 -5.958 -11.316 1.00 82.06 319 GLU A N 1
ATOM 2599 C CA . GLU A 1 319 ? 21.104 -7.379 -10.986 1.00 82.06 319 GLU A CA 1
ATOM 2600 C C . GLU A 1 319 ? 22.265 -8.035 -11.751 1.00 82.06 319 GLU A C 1
ATOM 2602 O O . GLU A 1 319 ? 23.112 -8.706 -11.154 1.00 82.06 319 GLU A O 1
ATOM 2607 N N . VAL A 1 320 ? 22.368 -7.802 -13.063 1.00 76.12 320 VAL A N 1
ATOM 2608 C CA . VAL A 1 320 ? 23.428 -8.385 -13.904 1.00 76.12 320 VAL A CA 1
ATOM 2609 C C . VAL A 1 320 ? 24.809 -7.846 -13.526 1.00 76.12 320 VAL A C 1
ATOM 2611 O O . VAL A 1 320 ? 25.770 -8.616 -13.444 1.00 76.12 320 VAL A O 1
ATOM 2614 N N . MET A 1 321 ? 24.914 -6.543 -13.252 1.00 74.19 321 MET A N 1
ATOM 2615 C CA . MET A 1 321 ? 26.171 -5.911 -12.841 1.00 74.19 321 MET A CA 1
ATOM 2616 C C . MET A 1 321 ? 26.664 -6.444 -11.491 1.00 74.19 321 MET A C 1
ATOM 2618 O O . MET A 1 321 ? 27.854 -6.707 -11.339 1.00 74.19 321 MET A O 1
ATOM 2622 N N . ASN A 1 322 ? 25.764 -6.677 -10.531 1.00 74.81 322 ASN A N 1
ATOM 2623 C CA . ASN A 1 322 ? 26.147 -7.179 -9.209 1.00 74.81 322 ASN A CA 1
ATOM 2624 C C . ASN A 1 322 ? 26.416 -8.691 -9.175 1.00 74.81 322 ASN A C 1
ATOM 2626 O O . ASN A 1 32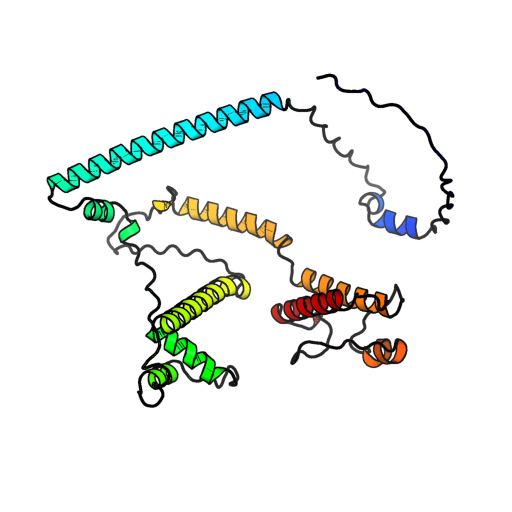2 ? 27.186 -9.161 -8.340 1.00 74.81 322 ASN A O 1
ATOM 2630 N N . THR A 1 323 ? 25.816 -9.475 -10.074 1.00 71.62 323 THR A N 1
ATOM 2631 C CA . THR A 1 323 ? 25.963 -10.942 -10.070 1.00 71.62 323 THR A CA 1
ATOM 2632 C C . THR A 1 323 ? 27.202 -11.448 -10.811 1.00 71.62 323 THR A C 1
ATOM 2634 O O . THR A 1 323 ? 27.659 -12.557 -10.530 1.00 71.62 323 THR A O 1
ATOM 2637 N N . ARG A 1 324 ? 27.787 -10.659 -11.727 1.00 58.94 324 ARG A N 1
ATOM 2638 C CA . ARG A 1 324 ? 28.918 -11.098 -12.572 1.00 58.94 324 ARG A CA 1
ATOM 2639 C C . ARG A 1 324 ? 30.306 -10.619 -12.140 1.00 58.94 324 ARG A C 1
ATOM 2641 O O . ARG A 1 324 ? 31.288 -11.037 -12.749 1.00 58.94 324 ARG A O 1
ATOM 2648 N N . VAL A 1 325 ? 30.433 -9.863 -11.049 1.00 46.62 325 VAL A N 1
ATOM 2649 C CA . VAL A 1 325 ? 31.740 -9.558 -10.433 1.00 46.62 325 VAL A CA 1
ATOM 2650 C C . VAL A 1 325 ? 32.083 -10.625 -9.389 1.00 46.62 325 VAL A C 1
ATOM 2652 O O . VAL A 1 325 ? 32.169 -10.367 -8.193 1.00 46.62 325 VAL A O 1
ATOM 2655 N N . LYS A 1 326 ? 32.271 -11.869 -9.834 1.00 39.19 326 LYS A N 1
ATOM 2656 C CA . LYS A 1 326 ? 33.129 -12.804 -9.101 1.00 39.19 326 LYS A CA 1
ATOM 2657 C C . LYS A 1 326 ? 34.383 -12.973 -9.945 1.00 39.19 326 LYS A C 1
ATOM 2659 O O . LYS A 1 326 ? 34.262 -13.494 -11.056 1.00 39.19 326 LYS A O 1
ATOM 2664 N N . PRO A 1 327 ? 35.553 -12.495 -9.484 1.00 36.69 327 PRO A N 1
ATOM 2665 C CA . PRO A 1 327 ? 36.785 -12.738 -10.211 1.00 36.69 327 PRO A CA 1
ATOM 2666 C C . PRO A 1 327 ? 36.929 -14.253 -10.356 1.00 36.69 327 PRO A C 1
ATOM 2668 O O . PRO A 1 327 ? 36.803 -14.990 -9.376 1.00 36.69 327 PRO A O 1
ATOM 2671 N N . LYS A 1 328 ? 37.119 -14.725 -11.591 1.00 40.19 328 LYS A N 1
ATOM 2672 C CA . LYS A 1 328 ? 37.649 -16.070 -11.799 1.00 40.19 328 LYS A CA 1
ATOM 2673 C C . LYS A 1 328 ? 39.031 -16.067 -11.145 1.00 40.19 328 LYS A C 1
ATOM 2675 O O . LYS A 1 328 ? 39.902 -15.335 -11.608 1.00 40.19 328 LYS A O 1
ATOM 2680 N N . LEU A 1 329 ? 39.145 -16.778 -10.023 1.00 37.72 329 LEU A N 1
ATOM 2681 C CA . LEU A 1 329 ? 40.422 -17.144 -9.414 1.00 37.72 329 LEU A CA 1
ATOM 2682 C C . LEU A 1 329 ? 41.247 -17.971 -10.398 1.00 37.72 329 LEU A C 1
ATOM 2684 O O . LEU A 1 329 ? 40.629 -18.803 -11.108 1.00 37.72 329 LEU A O 1
#